Protein AF-0000000085067376 (af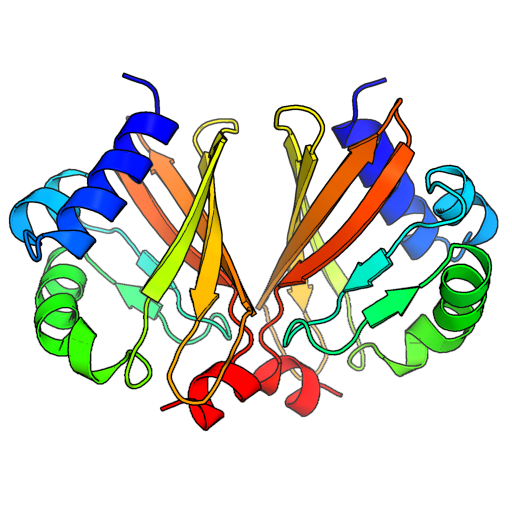db_homodimer)

Organism: Shewanella halifaxensis (strain HAW-EB4) (NCBI:txid458817)

InterPro domains:
  IPR032710 NTF2-like domain superfamily [SSF54427] (2-118)
  IPR037401 SnoaL-like domain [PF12680] (7-105)

Nearest PDB structures (foldseek):
  3lyg-assembly1_A-2  TM=9.786E-01  e=3.303E-18  Colwellia psychrerythraea 34H
  6uae-assembly4_D  TM=7.661E-01  e=3.670E-08  Comamonas testosteroni
  4j8t-assembly5_C-3  TM=7.647E-01  e=1.932E-06  Pseudomonas aeruginosa PAO1
  3sed-assembly1_A  TM=7.578E-01  e=1.017E-04  Pseudomonas putida
  3ke7-assembly1_A  TM=6.029E-01  e=1.532E-05  Parabacteroides distasonis ATCC 8503

Solvent-accessible surface area (backbone atoms only — not comparable to full-atom values): 12369 Å² total; per-residue (Å²): 131,54,72,46,54,54,53,51,51,32,54,52,21,56,76,70,66,36,56,72,68,34,54,69,49,41,38,65,78,15,36,41,30,38,52,60,60,71,45,70,46,67,24,40,68,54,50,58,58,54,57,77,50,44,74,79,73,44,35,58,66,58,40,78,77,44,77,50,71,36,51,45,90,59,30,31,35,38,46,36,30,31,31,28,76,78,38,87,54,40,66,35,36,35,42,37,32,45,55,95,86,22,32,42,35,39,37,41,26,34,29,45,53,54,51,58,70,36,86,132,54,71,47,52,53,53,51,52,32,53,52,20,57,77,70,67,37,56,72,68,33,53,68,49,42,37,66,78,15,38,40,30,37,53,60,60,70,47,69,46,68,24,40,68,56,50,57,58,53,56,77,51,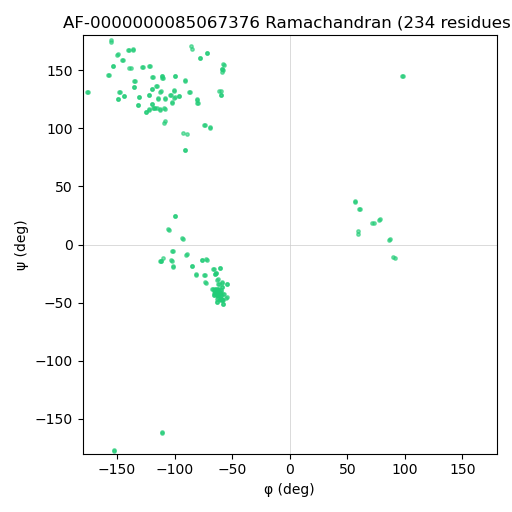43,75,81,72,45,35,54,66,58,40,76,76,44,76,50,70,36,52,46,89,57,31,32,36,38,45,37,29,30,30,29,75,77,38,87,55,39,66,36,37,35,42,37,31,46,55,96,87,20,32,42,34,39,38,42,27,33,28,45,53,53,51,60,75,36,91

Structure (mmCIF, N/CA/C/O backbone):
data_AF-0000000085067376-model_v1
#
loop_
_entity.id
_entity.type
_entity.pdbx_description
1 polymer 'SnoaL-like domain-containing protein'
#
loop_
_atom_site.group_PDB
_atom_site.id
_atom_site.type_symbol
_atom_site.label_atom_id
_atom_site.label_alt_id
_atom_site.label_comp_id
_atom_site.label_asym_id
_atom_site.label_entity_id
_atom_site.label_seq_id
_atom_site.pdbx_PDB_ins_code
_atom_site.Cartn_x
_atom_site.Cartn_y
_atom_site.Cartn_z
_atom_site.occupancy
_atom_site.B_iso_or_equiv
_atom_site.auth_seq_id
_atom_site.auth_comp_id
_atom_site.auth_asym_id
_atom_site.auth_atom_id
_atom_site.pdbx_PDB_model_num
ATOM 1 N N . MET A 1 1 ? 20.219 -8.617 -13.688 1 89.81 1 MET A N 1
ATOM 2 C CA . MET A 1 1 ? 18.781 -8.492 -13.477 1 89.81 1 MET A CA 1
ATOM 3 C C . MET A 1 1 ? 18.484 -7.738 -12.18 1 89.81 1 MET A C 1
ATOM 5 O O . MET A 1 1 ? 19.062 -8.047 -11.133 1 89.81 1 MET A O 1
ATOM 9 N N . SER A 1 2 ? 17.688 -6.73 -12.227 1 96.69 2 SER A N 1
ATOM 10 C CA . SER A 1 2 ? 17.359 -5.945 -11.039 1 96.69 2 SER A CA 1
ATOM 11 C C . SER A 1 2 ? 16.328 -6.656 -10.18 1 96.69 2 SER A C 1
ATOM 13 O O . SER A 1 2 ? 15.711 -7.641 -10.609 1 96.69 2 SER A O 1
ATOM 15 N N . LEU A 1 3 ? 16.25 -6.266 -8.953 1 98.5 3 LEU A N 1
ATOM 16 C CA . LEU A 1 3 ? 15.203 -6.824 -8.102 1 98.5 3 LEU A CA 1
ATOM 17 C C . LEU A 1 3 ? 13.82 -6.539 -8.68 1 98.5 3 LEU A C 1
ATOM 19 O O . LEU A 1 3 ? 12.914 -7.371 -8.586 1 98.5 3 LEU A O 1
ATOM 23 N N . ALA A 1 4 ? 13.633 -5.41 -9.258 1 98.44 4 ALA A N 1
ATOM 24 C CA . ALA A 1 4 ? 12.383 -5.051 -9.914 1 98.44 4 ALA A CA 1
ATOM 25 C C . ALA A 1 4 ? 12.055 -6.02 -11.047 1 98.44 4 ALA A C 1
ATOM 27 O O . ALA A 1 4 ? 10.891 -6.387 -11.242 1 98.44 4 ALA A O 1
ATOM 28 N N . ASP A 1 5 ? 13.047 -6.434 -11.805 1 98.38 5 ASP A N 1
ATOM 29 C CA . ASP A 1 5 ? 12.852 -7.422 -12.859 1 98.38 5 ASP A CA 1
ATOM 30 C C . ASP A 1 5 ? 12.344 -8.742 -12.289 1 98.38 5 ASP A C 1
ATOM 32 O O . ASP A 1 5 ? 11.492 -9.398 -12.891 1 98.38 5 ASP A O 1
ATOM 36 N N . THR A 1 6 ? 12.953 -9.109 -11.172 1 98.56 6 THR A N 1
ATOM 37 C CA . THR A 1 6 ? 12.531 -10.336 -10.5 1 98.56 6 THR A CA 1
ATOM 38 C C . THR A 1 6 ? 11.055 -10.258 -10.125 1 98.56 6 THR A C 1
ATOM 40 O O . THR A 1 6 ? 10.297 -11.188 -10.383 1 98.56 6 THR A O 1
ATOM 43 N N . VAL A 1 7 ? 10.617 -9.172 -9.531 1 98.81 7 VAL A N 1
ATOM 44 C CA . VAL A 1 7 ? 9.227 -8.984 -9.133 1 98.81 7 VAL A CA 1
ATOM 45 C C . VAL A 1 7 ? 8.328 -8.984 -10.367 1 98.81 7 VAL A C 1
ATOM 47 O O . VAL A 1 7 ? 7.266 -9.609 -10.367 1 98.81 7 VAL A O 1
ATOM 50 N N . GLN A 1 8 ? 8.758 -8.273 -11.445 1 98.56 8 GLN A N 1
ATOM 51 C CA . GLN A 1 8 ? 7.98 -8.234 -12.68 1 98.56 8 GLN A CA 1
ATOM 52 C C . GLN A 1 8 ? 7.789 -9.633 -13.258 1 98.56 8 GLN A C 1
ATOM 54 O O . GLN A 1 8 ? 6.684 -10 -13.672 1 98.56 8 GLN A O 1
ATOM 59 N N . ARG A 1 9 ? 8.812 -10.375 -13.25 1 98.19 9 ARG A N 1
ATOM 60 C CA . ARG A 1 9 ? 8.719 -11.758 -13.719 1 98.19 9 ARG A CA 1
ATOM 61 C C . ARG A 1 9 ? 7.758 -12.562 -12.859 1 98.19 9 ARG A C 1
ATOM 63 O O . ARG A 1 9 ? 7.051 -13.445 -13.359 1 98.19 9 ARG A O 1
ATOM 70 N N . GLY A 1 10 ? 7.77 -12.312 -11.578 1 98.5 10 GLY A N 1
ATOM 71 C CA . GLY A 1 10 ? 6.812 -12.961 -10.695 1 98.5 10 GLY A CA 1
ATOM 72 C C . GLY A 1 10 ? 5.371 -12.672 -11.062 1 98.5 10 GLY A C 1
ATOM 73 O O . GLY A 1 10 ? 4.543 -13.586 -11.117 1 98.5 10 GLY A O 1
ATOM 74 N N . TRP A 1 11 ? 5.113 -11.422 -11.289 1 98.31 11 TRP A N 1
ATOM 75 C CA . TRP A 1 11 ? 3.766 -11.039 -11.703 1 98.31 11 TRP A CA 1
ATOM 76 C C . TRP A 1 11 ? 3.391 -11.703 -13.023 1 98.31 11 TRP A C 1
ATOM 78 O O . TRP A 1 11 ? 2.244 -12.117 -13.211 1 98.31 11 TRP A O 1
ATOM 88 N N . GLU A 1 12 ? 4.297 -11.797 -13.961 1 97.94 12 GLU A N 1
ATOM 89 C CA . GLU A 1 12 ? 4.062 -12.477 -15.234 1 97.94 12 GLU A CA 1
ATOM 90 C C . GLU A 1 12 ? 3.781 -13.961 -15.023 1 97.94 12 GLU A C 1
ATOM 92 O O . GLU A 1 12 ? 2.936 -14.539 -15.703 1 97.94 12 GLU A O 1
ATOM 97 N N . ALA A 1 13 ? 4.516 -14.562 -14.086 1 98 13 ALA A N 1
ATOM 98 C CA . ALA A 1 13 ? 4.277 -15.961 -13.75 1 98 13 ALA A CA 1
ATOM 99 C C . ALA A 1 13 ? 2.871 -16.156 -13.195 1 98 13 ALA A C 1
ATOM 101 O O . ALA A 1 13 ? 2.197 -17.141 -13.539 1 98 13 ALA A O 1
ATOM 102 N N . VAL A 1 14 ? 2.42 -15.289 -12.328 1 97 14 VAL A N 1
ATOM 103 C CA . VAL A 1 14 ? 1.066 -15.344 -11.789 1 97 14 VAL A CA 1
ATOM 104 C C . VAL A 1 14 ? 0.049 -15.258 -12.922 1 97 14 VAL A C 1
ATOM 106 O O . VAL A 1 14 ? -0.89 -16.062 -12.977 1 97 14 VAL A O 1
ATOM 109 N N . ALA A 1 15 ? 0.221 -14.312 -13.82 1 95.06 15 ALA A N 1
ATOM 110 C CA . ALA A 1 15 ? -0.687 -14.117 -14.953 1 95.06 15 ALA A CA 1
ATOM 111 C C . ALA A 1 15 ? -0.764 -15.383 -15.812 1 95.06 15 ALA A C 1
ATOM 113 O O . ALA A 1 15 ? -1.824 -15.711 -16.344 1 95.06 15 ALA A O 1
ATOM 114 N N . ALA A 1 16 ? 0.295 -16.109 -15.906 1 96.19 16 ALA A N 1
ATOM 115 C CA . ALA A 1 16 ? 0.385 -17.297 -16.75 1 96.19 16 ALA A CA 1
ATOM 116 C C . ALA A 1 16 ? -0.038 -18.547 -15.977 1 96.19 16 ALA A C 1
ATOM 118 O O . ALA A 1 16 ? -0.125 -19.641 -16.547 1 96.19 16 ALA A O 1
ATOM 119 N N . GLY A 1 17 ? -0.237 -18.391 -14.625 1 95.06 17 GLY A N 1
ATOM 120 C CA . GLY A 1 17 ? -0.559 -19.531 -13.789 1 95.06 17 GLY A CA 1
ATOM 121 C C . GLY A 1 17 ? 0.623 -20.453 -13.562 1 95.06 17 GLY A C 1
ATOM 122 O O . GLY A 1 17 ? 0.445 -21.641 -13.281 1 95.06 17 GLY A O 1
ATOM 123 N N . ASP A 1 18 ? 1.812 -19.953 -13.805 1 97.19 18 ASP A N 1
ATOM 124 C CA . ASP A 1 18 ? 3.033 -20.719 -13.586 1 97.19 18 ASP A CA 1
ATOM 125 C C . ASP A 1 18 ? 3.576 -20.5 -12.18 1 97.19 18 ASP A C 1
ATOM 127 O O . ASP A 1 18 ? 4.578 -19.797 -11.992 1 97.19 18 ASP A O 1
ATOM 131 N N . PHE A 1 19 ? 3.039 -21.188 -11.227 1 97.88 19 PHE A N 1
ATOM 132 C CA . PHE A 1 19 ? 3.305 -20.891 -9.82 1 97.88 19 PHE A CA 1
ATOM 133 C C . PHE A 1 19 ? 4.625 -21.516 -9.375 1 97.88 19 PHE A C 1
ATOM 135 O O . PHE A 1 19 ? 5.273 -21.016 -8.453 1 97.88 19 PHE A O 1
ATOM 142 N N . ASP A 1 20 ? 5.027 -22.578 -10.047 1 97.56 20 ASP A N 1
ATOM 143 C CA . ASP A 1 20 ? 6.336 -23.141 -9.727 1 97.56 20 ASP A CA 1
ATOM 144 C C . ASP A 1 20 ? 7.453 -22.172 -10.086 1 97.56 20 ASP A C 1
ATOM 146 O O . ASP A 1 20 ? 8.438 -22.031 -9.352 1 97.56 20 ASP A O 1
ATOM 150 N N . LYS A 1 21 ? 7.234 -21.516 -11.227 1 97.56 21 LYS A N 1
ATOM 151 C CA . LYS A 1 21 ? 8.18 -20.484 -11.617 1 97.56 21 LYS A CA 1
ATOM 152 C C . LYS A 1 21 ? 8.164 -19.312 -10.633 1 97.56 21 LYS A C 1
ATOM 154 O O . LYS A 1 21 ? 9.219 -18.781 -10.281 1 97.56 21 LYS A O 1
ATOM 159 N N . LEU A 1 22 ? 7.031 -18.891 -10.164 1 98.38 22 LEU A N 1
ATOM 160 C CA . LEU A 1 22 ? 6.891 -17.797 -9.219 1 98.38 22 LEU A CA 1
ATOM 161 C C . LEU A 1 22 ? 7.676 -18.078 -7.938 1 98.38 22 LEU A C 1
ATOM 163 O O . LEU A 1 22 ? 8.508 -17.266 -7.527 1 98.38 22 LEU A O 1
ATOM 167 N N . VAL A 1 23 ? 7.457 -19.219 -7.375 1 98.44 23 VAL A N 1
ATOM 168 C CA . VAL A 1 23 ? 7.93 -19.469 -6.016 1 98.44 23 VAL A CA 1
ATOM 169 C C . VAL A 1 23 ? 9.438 -19.719 -6.031 1 98.44 23 VAL A C 1
ATOM 171 O O . VAL A 1 23 ? 10.086 -19.703 -4.98 1 98.44 23 VAL A O 1
ATOM 174 N N . ALA A 1 24 ? 10.055 -19.953 -7.18 1 97.81 24 ALA A N 1
ATOM 175 C CA . ALA A 1 24 ? 11.5 -20.125 -7.305 1 97.81 24 ALA A CA 1
ATOM 176 C C . ALA A 1 24 ? 12.258 -18.891 -6.844 1 97.81 24 ALA A C 1
ATOM 178 O O . ALA A 1 24 ? 13.445 -18.953 -6.531 1 97.81 24 ALA A O 1
ATOM 179 N N . ASP A 1 25 ? 11.602 -17.766 -6.801 1 98.44 25 ASP A N 1
ATOM 180 C CA . ASP A 1 25 ? 12.242 -16.516 -6.434 1 98.44 25 ASP A CA 1
ATOM 181 C C . ASP A 1 25 ? 12.094 -16.234 -4.938 1 98.44 25 ASP A C 1
ATOM 183 O O . ASP A 1 25 ? 12.531 -15.195 -4.445 1 98.44 25 ASP A O 1
ATOM 187 N N . TYR A 1 26 ? 11.547 -17.156 -4.164 1 98.81 26 TYR A N 1
ATOM 188 C CA . TYR A 1 26 ? 11.32 -16.969 -2.732 1 98.81 26 TYR A CA 1
ATOM 189 C C . TYR A 1 26 ? 12.242 -17.859 -1.916 1 98.81 26 TYR A C 1
ATOM 191 O O . TYR A 1 26 ? 12.586 -18.969 -2.344 1 98.81 26 TYR A O 1
ATOM 199 N N . VAL A 1 27 ? 12.672 -17.375 -0.791 1 98.81 27 VAL A N 1
ATOM 200 C CA . VAL A 1 27 ? 13.406 -18.234 0.138 1 98.81 27 VAL A CA 1
ATOM 201 C C . VAL A 1 27 ? 12.453 -19.234 0.788 1 98.81 27 VAL A C 1
ATOM 203 O O . VAL A 1 27 ? 11.234 -19.031 0.78 1 98.81 27 VAL A O 1
ATOM 206 N N . GLU A 1 28 ? 12.945 -20.266 1.402 1 98.5 28 GLU A N 1
ATOM 207 C CA . GLU A 1 28 ? 12.141 -21.328 1.997 1 98.5 28 GLU A CA 1
ATOM 208 C C . GLU A 1 28 ? 11.289 -20.797 3.148 1 98.5 28 GLU A C 1
ATOM 210 O O . GLU A 1 28 ? 10.133 -21.188 3.297 1 98.5 28 GLU A O 1
ATOM 215 N N . GLU A 1 29 ? 11.836 -19.875 3.949 1 98.38 29 GLU A N 1
ATOM 216 C CA . GLU A 1 29 ? 11.148 -19.422 5.16 1 98.38 29 GLU A CA 1
ATOM 217 C C . GLU A 1 29 ? 10.438 -18.094 4.926 1 98.38 29 GLU A C 1
ATOM 219 O O . GLU A 1 29 ? 10.227 -17.328 5.867 1 98.38 29 GLU A O 1
ATOM 224 N N . MET A 1 30 ? 10.133 -17.844 3.727 1 98.56 30 MET A N 1
ATOM 225 C CA . MET A 1 30 ? 9.461 -16.578 3.398 1 98.56 30 MET A CA 1
ATOM 226 C C . MET A 1 30 ? 8.156 -16.453 4.188 1 98.56 30 MET A C 1
ATOM 228 O O . MET A 1 30 ? 7.629 -17.438 4.691 1 98.56 30 MET A O 1
ATOM 232 N N . VAL A 1 31 ? 7.727 -15.195 4.387 1 97.69 31 VAL A N 1
ATOM 233 C CA . VAL A 1 31 ? 6.426 -14.906 4.98 1 97.69 31 VAL A CA 1
ATOM 234 C C . VAL A 1 31 ? 5.574 -14.102 4.004 1 97.69 31 VAL A C 1
ATOM 236 O O . VAL A 1 31 ? 6.09 -13.227 3.299 1 97.69 31 VAL A O 1
ATOM 239 N N . PHE A 1 32 ? 4.375 -14.508 3.879 1 97.06 32 PHE A N 1
ATOM 240 C CA . PHE A 1 32 ? 3.34 -13.828 3.115 1 97.06 32 PHE A CA 1
ATOM 241 C C . PHE A 1 32 ? 2.301 -13.203 4.043 1 97.06 32 PHE A C 1
ATOM 243 O O . PHE A 1 32 ? 1.646 -13.914 4.812 1 97.06 32 PHE A O 1
ATOM 250 N N . ILE A 1 33 ? 2.24 -11.867 3.934 1 95.25 33 ILE A N 1
ATOM 251 C CA . ILE A 1 33 ? 1.39 -11.148 4.875 1 95.25 33 ILE A CA 1
ATOM 252 C C . ILE A 1 33 ? 0.261 -10.445 4.117 1 95.25 33 ILE A C 1
ATOM 254 O O . ILE A 1 33 ? 0.511 -9.586 3.273 1 95.25 33 ILE A O 1
ATOM 258 N N . MET A 1 34 ? -0.995 -10.844 4.41 1 86.56 34 MET A N 1
ATOM 259 C CA . MET A 1 34 ? -2.178 -10.203 3.846 1 86.56 34 MET A CA 1
ATOM 260 C C . MET A 1 34 ? -2.574 -8.977 4.668 1 86.56 34 MET A C 1
ATOM 262 O O . MET A 1 34 ? -2.098 -8.797 5.789 1 86.56 34 MET A O 1
ATOM 266 N N . PRO A 1 35 ? -3.432 -8.266 4.09 1 72.81 35 PRO A N 1
ATOM 267 C CA . PRO A 1 35 ? -3.809 -7.031 4.785 1 72.81 35 PRO A CA 1
ATOM 268 C C . PRO A 1 35 ? -4.352 -7.289 6.188 1 72.81 35 PRO A C 1
ATOM 270 O O . PRO A 1 35 ? -4.797 -8.398 6.488 1 72.81 35 PRO A O 1
ATOM 273 N N . GLY A 1 36 ? -4.184 -6.398 7.066 1 69.5 36 GLY A N 1
ATOM 274 C CA . GLY A 1 36 ? -4.445 -6.496 8.492 1 69.5 36 GLY A CA 1
ATOM 275 C C . GLY A 1 36 ? -3.254 -6.992 9.289 1 69.5 36 GLY A C 1
ATOM 276 O O . GLY A 1 36 ? -3.227 -6.875 10.516 1 69.5 36 GLY A O 1
ATOM 277 N N . GLN A 1 37 ? -2.316 -7.43 8.531 1 68.56 37 GLN A N 1
ATOM 278 C CA . GLN A 1 37 ? -1.01 -7.848 9.031 1 68.56 37 GLN A CA 1
ATOM 279 C C . GLN A 1 37 ? -1.143 -8.992 10.031 1 68.56 37 GLN A C 1
ATOM 281 O O . GLN A 1 37 ? -0.224 -9.25 10.812 1 68.56 37 GLN A O 1
ATOM 286 N N . THR A 1 38 ? -2.275 -9.484 10.125 1 75.62 38 THR A N 1
ATOM 287 C CA . THR A 1 38 ? -2.463 -10.594 11.062 1 75.62 38 THR A CA 1
ATOM 288 C C . THR A 1 38 ? -2.709 -11.898 10.312 1 75.62 38 THR A C 1
ATOM 290 O O . THR A 1 38 ? -2.691 -12.977 10.906 1 75.62 38 THR A O 1
ATOM 293 N N . ASP A 1 39 ? -2.93 -11.758 9.102 1 83.31 39 ASP A N 1
ATOM 294 C CA . ASP A 1 39 ? -3.033 -12.938 8.25 1 83.31 39 ASP A CA 1
ATOM 295 C C . ASP A 1 39 ? -1.681 -13.281 7.625 1 83.31 39 ASP A C 1
ATOM 297 O O . ASP A 1 39 ? -1.307 -12.727 6.59 1 83.31 39 ASP A O 1
ATOM 301 N N . ILE A 1 40 ? -0.973 -14.211 8.281 1 94.12 40 ILE A N 1
ATOM 302 C CA . ILE A 1 40 ? 0.417 -14.5 7.945 1 94.12 40 ILE A CA 1
ATOM 303 C C . ILE A 1 40 ? 0.55 -15.961 7.523 1 94.12 40 ILE A C 1
ATOM 305 O O . ILE A 1 40 ? 0.106 -16.875 8.234 1 94.12 40 ILE A O 1
ATOM 309 N N . LEU A 1 41 ? 0.99 -16.172 6.359 1 96.19 41 LEU A N 1
ATOM 310 C CA . LEU A 1 41 ? 1.36 -17.484 5.848 1 96.19 41 LEU A CA 1
ATOM 311 C C . LEU A 1 41 ? 2.875 -17.656 5.836 1 96.19 41 LEU A C 1
ATOM 313 O O . LEU A 1 41 ? 3.594 -16.828 5.27 1 96.19 41 LEU A O 1
ATOM 317 N N . GLU A 1 42 ? 3.322 -18.766 6.422 1 97.5 42 GLU A N 1
ATOM 318 C CA . GLU A 1 42 ? 4.762 -18.969 6.57 1 97.5 42 GLU A CA 1
ATOM 319 C C . GLU A 1 42 ? 5.246 -20.125 5.703 1 97.5 42 GLU A C 1
ATOM 321 O O . GLU A 1 42 ? 4.664 -21.203 5.723 1 97.5 42 GLU A O 1
ATOM 326 N N . GLY A 1 43 ? 6.32 -19.766 5.008 1 98.56 43 GLY A N 1
ATOM 327 C CA . GLY A 1 43 ? 7 -20.828 4.281 1 98.56 43 GLY A CA 1
ATOM 328 C C . GLY A 1 43 ? 6.617 -20.891 2.814 1 98.56 43 GLY A C 1
ATOM 329 O O . GLY A 1 43 ? 5.445 -20.719 2.467 1 98.56 43 GLY A O 1
ATOM 330 N N . ARG A 1 44 ? 7.625 -21.25 2.025 1 98.44 44 ARG A N 1
ATOM 331 C CA . ARG A 1 44 ? 7.449 -21.297 0.577 1 98.44 44 ARG A CA 1
ATOM 332 C C . ARG A 1 44 ? 6.488 -22.422 0.183 1 98.44 44 ARG A C 1
ATOM 334 O O . ARG A 1 44 ? 5.684 -22.266 -0.737 1 98.44 44 ARG A O 1
ATOM 341 N N . THR A 1 45 ? 6.539 -23.562 0.839 1 98.12 45 THR A N 1
ATOM 342 C CA . THR A 1 45 ? 5.672 -24.703 0.531 1 98.12 45 THR A CA 1
ATOM 343 C C . THR A 1 45 ? 4.207 -24.344 0.771 1 98.12 45 THR A C 1
ATOM 345 O O . THR A 1 45 ? 3.355 -24.578 -0.089 1 98.12 45 THR A O 1
ATOM 348 N N . ALA A 1 46 ? 3.934 -23.781 1.922 1 97.69 46 ALA A N 1
ATOM 349 C CA . ALA A 1 46 ? 2.572 -23.344 2.227 1 97.69 46 ALA A CA 1
ATOM 350 C C . ALA A 1 46 ? 2.098 -22.297 1.228 1 97.69 46 ALA A C 1
ATOM 352 O O . ALA A 1 46 ? 0.944 -22.312 0.793 1 97.69 46 ALA A O 1
ATOM 353 N N . PHE A 1 47 ? 2.986 -21.391 0.901 1 97.94 47 PHE A N 1
ATOM 354 C CA . PHE A 1 47 ? 2.676 -20.344 -0.077 1 97.94 47 PHE A CA 1
ATOM 355 C C . PHE A 1 47 ? 2.334 -20.969 -1.429 1 97.94 47 PHE A C 1
ATOM 357 O O . PHE A 1 47 ? 1.307 -20.641 -2.025 1 97.94 47 PHE A O 1
ATOM 364 N N . ARG A 1 48 ? 3.135 -21.891 -1.879 1 98.12 48 ARG A N 1
ATOM 365 C CA . ARG A 1 48 ? 2.881 -22.578 -3.145 1 98.12 48 ARG A CA 1
ATOM 366 C C . ARG A 1 48 ? 1.517 -23.25 -3.137 1 98.12 48 ARG A C 1
ATOM 368 O O . ARG A 1 48 ? 0.78 -23.188 -4.125 1 98.12 48 ARG A O 1
ATOM 375 N N . SER A 1 49 ? 1.192 -23.859 -2.082 1 97.38 49 SER A N 1
ATOM 376 C CA . SER A 1 49 ? -0.087 -24.547 -1.962 1 97.38 49 SER A CA 1
ATOM 377 C C . SER A 1 49 ? -1.253 -23.562 -2.008 1 97.38 49 SER A C 1
ATOM 379 O O . SER A 1 49 ? -2.271 -23.844 -2.646 1 97.38 49 SER A O 1
ATOM 381 N N . ALA A 1 50 ? -1.109 -22.469 -1.345 1 95.06 50 ALA A N 1
ATOM 382 C CA . ALA A 1 50 ? -2.166 -21.469 -1.289 1 95.06 50 ALA A CA 1
ATOM 383 C C . ALA A 1 50 ? -2.459 -20.906 -2.676 1 95.06 50 ALA A C 1
ATOM 385 O O . ALA A 1 50 ? -3.592 -20.516 -2.969 1 95.06 50 ALA A O 1
ATOM 386 N N . LEU A 1 51 ? -1.469 -20.844 -3.568 1 96.38 51 LEU A N 1
ATOM 387 C CA . LEU A 1 51 ? -1.606 -20.266 -4.898 1 96.38 51 LEU A CA 1
ATOM 388 C C . LEU A 1 51 ? -2.572 -21.078 -5.75 1 96.38 51 LEU A C 1
ATOM 390 O O . LEU A 1 51 ? -3.143 -20.562 -6.715 1 96.38 51 LEU A O 1
ATOM 394 N N . ASP A 1 52 ? -2.801 -22.328 -5.398 1 94.62 52 ASP A N 1
ATOM 395 C CA . ASP A 1 52 ? -3.738 -23.172 -6.133 1 94.62 52 ASP A CA 1
ATOM 396 C C . ASP A 1 52 ? -5.164 -22.641 -6.016 1 94.62 52 ASP A C 1
ATOM 398 O O . ASP A 1 52 ? -6.004 -22.906 -6.879 1 94.62 52 ASP A O 1
ATOM 402 N N . SER A 1 53 ? -5.438 -21.922 -4.973 1 92.88 53 SER A N 1
ATOM 403 C CA . SER A 1 53 ? -6.77 -21.375 -4.746 1 92.88 53 SER A CA 1
ATOM 404 C C . SER A 1 53 ? -6.805 -19.875 -5.031 1 92.88 53 SER A C 1
ATOM 406 O O . SER A 1 53 ? -7.727 -19.172 -4.602 1 92.88 53 SER A O 1
ATOM 408 N N . LEU A 1 54 ? -5.812 -19.328 -5.66 1 89.44 54 LEU A N 1
ATOM 409 C CA . LEU A 1 54 ? -5.688 -17.906 -5.91 1 89.44 54 LEU A CA 1
ATOM 410 C C . LEU A 1 54 ? -6.922 -17.375 -6.633 1 89.44 54 LEU A C 1
ATOM 412 O O . LEU A 1 54 ? -7.434 -16.297 -6.289 1 89.44 54 LEU A O 1
ATOM 416 N N . GLY A 1 55 ? -7.375 -18.031 -7.617 1 87.56 55 GLY A N 1
ATOM 417 C CA . GLY A 1 55 ? -8.547 -17.609 -8.367 1 87.56 55 GLY A CA 1
ATOM 418 C C . GLY A 1 55 ? -9.766 -17.375 -7.496 1 87.56 55 GLY A C 1
ATOM 419 O O . GLY A 1 55 ? -10.562 -16.469 -7.754 1 87.56 55 GLY A O 1
ATOM 420 N N . ASP A 1 56 ? -9.922 -18.172 -6.406 1 89.62 56 ASP A N 1
ATOM 421 C CA . ASP A 1 56 ? -11.062 -18.078 -5.5 1 89.62 56 ASP A CA 1
ATOM 422 C C . ASP A 1 56 ? -10.984 -16.828 -4.641 1 89.62 56 ASP A C 1
ATOM 424 O O . ASP A 1 56 ? -11.977 -16.406 -4.043 1 89.62 56 ASP A O 1
ATOM 428 N N . LEU A 1 57 ? -9.867 -16.203 -4.637 1 87.44 57 LEU A N 1
ATOM 429 C CA . LEU A 1 57 ? -9.625 -15.07 -3.758 1 87.44 57 LEU A CA 1
ATOM 430 C C . LEU A 1 57 ? -9.742 -13.758 -4.523 1 87.44 57 LEU A C 1
ATOM 432 O O . LEU A 1 57 ? -9.672 -12.68 -3.93 1 87.44 57 LEU A O 1
ATOM 436 N N . LEU A 1 58 ? -9.906 -13.859 -5.789 1 92.69 58 LEU A N 1
ATOM 437 C CA . LEU A 1 58 ? -9.961 -12.664 -6.621 1 92.69 58 LEU A CA 1
ATOM 438 C C . LEU A 1 58 ? -11.406 -12.289 -6.945 1 92.69 58 LEU A C 1
ATOM 440 O O . LEU A 1 58 ? -12.25 -13.172 -7.141 1 92.69 58 LEU A O 1
ATOM 444 N N . PRO A 1 59 ? -11.641 -11.016 -7.02 1 93.75 59 PRO A N 1
ATOM 445 C CA . PRO A 1 59 ? -12.969 -10.586 -7.477 1 93.75 59 PRO A CA 1
ATOM 446 C C . PRO A 1 59 ? -13.305 -11.102 -8.875 1 93.75 59 PRO A C 1
ATOM 448 O O . PRO A 1 59 ? -12.406 -11.32 -9.688 1 93.75 59 PRO A O 1
ATOM 451 N N . LEU A 1 60 ? -14.648 -11.289 -9.102 1 94.69 60 LEU A N 1
ATOM 452 C CA . LEU A 1 60 ? -15.078 -11.703 -10.43 1 94.69 60 LEU A CA 1
ATOM 453 C C . LEU A 1 60 ? -14.656 -10.672 -11.477 1 94.69 60 LEU A C 1
ATOM 455 O O . LEU A 1 60 ? -14.898 -9.469 -11.297 1 94.69 60 LEU A O 1
ATOM 459 N N . GLY A 1 61 ? -14.023 -11.078 -12.516 1 96.69 61 GLY A N 1
ATOM 460 C CA . GLY A 1 61 ? -13.586 -10.172 -13.57 1 96.69 61 GLY A CA 1
ATOM 461 C C . GLY A 1 61 ? -12.344 -9.383 -13.211 1 96.69 61 GLY A C 1
ATOM 462 O O . GLY A 1 61 ? -12.094 -8.32 -13.781 1 96.69 61 GLY A O 1
ATOM 463 N N . PHE A 1 62 ? -11.633 -9.852 -12.305 1 96.81 62 PHE A N 1
ATOM 464 C CA . PHE A 1 62 ? -10.414 -9.188 -11.867 1 96.81 62 PHE A CA 1
ATOM 465 C C . PHE A 1 62 ? -9.422 -9.055 -13.023 1 96.81 62 PHE A C 1
ATOM 467 O O . PHE A 1 62 ? -9.164 -10.031 -13.734 1 96.81 62 PHE A O 1
ATOM 474 N N . GLU A 1 63 ? -8.906 -7.852 -13.148 1 97.5 63 GLU A N 1
ATOM 475 C CA . GLU A 1 63 ? -7.91 -7.555 -14.172 1 97.5 63 GLU A CA 1
ATOM 476 C C . GLU A 1 63 ? -6.934 -6.48 -13.695 1 97.5 63 GLU A C 1
ATOM 478 O O . GLU A 1 63 ? -7.352 -5.434 -13.195 1 97.5 63 GLU A O 1
ATOM 483 N N . ILE A 1 64 ? -5.688 -6.789 -13.875 1 97.75 64 ILE A N 1
ATOM 484 C CA . ILE A 1 64 ? -4.684 -5.754 -13.641 1 97.75 64 ILE A CA 1
ATOM 485 C C . ILE A 1 64 ? -4.602 -4.836 -14.859 1 97.75 64 ILE A C 1
ATOM 487 O O . ILE A 1 64 ? -4.32 -5.289 -15.969 1 97.75 64 ILE A O 1
ATOM 491 N N . THR A 1 65 ? -4.828 -3.562 -14.625 1 98.06 65 THR A N 1
ATOM 492 C CA . THR A 1 65 ? -4.891 -2.611 -15.734 1 98.06 65 THR A CA 1
ATOM 493 C C . THR A 1 65 ? -3.588 -1.828 -15.852 1 98.06 65 THR A C 1
ATOM 495 O O . THR A 1 65 ? -3.32 -1.209 -16.891 1 98.06 65 THR A O 1
ATOM 498 N N . ASP A 1 66 ? -2.791 -1.781 -14.867 1 98.06 66 ASP A N 1
ATOM 499 C CA . ASP A 1 66 ? -1.463 -1.176 -14.852 1 98.06 66 ASP A CA 1
ATOM 500 C C . ASP A 1 66 ? -0.603 -1.772 -13.734 1 98.06 66 ASP A C 1
ATOM 502 O O . ASP A 1 66 ? -1.123 -2.193 -12.703 1 98.06 66 ASP A O 1
ATOM 506 N N . LEU A 1 67 ? 0.671 -1.89 -13.984 1 98.69 67 LEU A N 1
ATOM 507 C CA . LEU A 1 67 ? 1.622 -2.48 -13.047 1 98.69 67 LEU A CA 1
ATOM 508 C C . LEU A 1 67 ? 2.998 -1.843 -13.195 1 98.69 67 LEU A C 1
ATOM 510 O O . LEU A 1 67 ? 3.537 -1.771 -14.305 1 98.69 67 LEU A O 1
ATOM 514 N N . ARG A 1 68 ? 3.531 -1.337 -12.102 1 98.38 68 ARG A N 1
ATOM 515 C CA . ARG A 1 68 ? 4.895 -0.821 -12.125 1 98.38 68 ARG A CA 1
ATOM 516 C C . ARG A 1 68 ? 5.605 -1.082 -10.805 1 98.38 68 ARG A C 1
ATOM 518 O O . ARG A 1 68 ? 4.961 -1.353 -9.789 1 98.38 68 ARG A O 1
ATOM 525 N N . GLN A 1 69 ? 6.949 -1.063 -10.875 1 98.75 69 GLN A N 1
ATOM 526 C CA . GLN A 1 69 ? 7.793 -1.39 -9.734 1 98.75 69 GLN A CA 1
ATOM 527 C C . GLN A 1 69 ? 8.617 -0.18 -9.289 1 98.75 69 GLN A C 1
ATOM 529 O O . GLN A 1 69 ? 9.086 0.592 -10.125 1 98.75 69 GLN A O 1
ATOM 534 N N . ILE A 1 70 ? 8.68 0.012 -8.047 1 98.75 70 ILE A N 1
ATOM 535 C CA . ILE A 1 70 ? 9.586 0.969 -7.418 1 98.75 70 ILE A CA 1
ATOM 536 C C . ILE A 1 70 ? 10.633 0.224 -6.59 1 98.75 70 ILE A C 1
ATOM 538 O O . ILE A 1 70 ? 10.297 -0.441 -5.605 1 98.75 70 ILE A O 1
ATOM 542 N N . GLU A 1 71 ? 11.883 0.351 -6.996 1 98.62 71 GLU A N 1
ATOM 543 C CA . GLU A 1 71 ? 12.945 -0.428 -6.363 1 98.62 71 GLU A CA 1
ATOM 544 C C . GLU A 1 71 ? 13.711 0.41 -5.344 1 98.62 71 GLU A C 1
ATOM 546 O O . GLU A 1 71 ? 14.086 1.549 -5.629 1 98.62 71 GLU A O 1
ATOM 551 N N . GLY A 1 72 ? 13.797 -0.134 -4.105 1 97.69 72 GLY A N 1
ATOM 552 C CA . GLY A 1 72 ? 14.648 0.415 -3.068 1 97.69 72 GLY A CA 1
ATOM 553 C C . GLY A 1 72 ? 15.828 -0.478 -2.734 1 97.69 72 GLY A C 1
ATOM 554 O O . GLY A 1 72 ? 16.328 -1.206 -3.596 1 97.69 72 GLY A O 1
ATOM 555 N N . ASP A 1 73 ? 16.391 -0.205 -1.56 1 97.25 73 ASP A N 1
ATOM 556 C CA . ASP A 1 73 ? 17.5 -1.031 -1.09 1 97.25 73 ASP A CA 1
ATOM 557 C C . ASP A 1 73 ? 17 -2.395 -0.614 1 97.25 73 ASP A C 1
ATOM 559 O O . ASP A 1 73 ? 16.438 -2.51 0.472 1 97.25 73 ASP A O 1
ATOM 563 N N . ASN A 1 74 ? 17.203 -3.4 -1.449 1 98.44 74 ASN A N 1
ATOM 564 C CA . ASN A 1 74 ? 16.812 -4.777 -1.168 1 98.44 74 ASN A CA 1
ATOM 565 C C . ASN A 1 74 ? 15.305 -4.895 -0.958 1 98.44 74 ASN A C 1
ATOM 567 O O . ASN A 1 74 ? 14.852 -5.664 -0.112 1 98.44 74 ASN A O 1
ATOM 571 N N . GLU A 1 75 ? 14.578 -4.109 -1.562 1 98.81 75 GLU A N 1
ATOM 572 C CA . GLU A 1 75 ? 13.117 -4.176 -1.526 1 98.81 75 GLU A CA 1
ATOM 573 C C . GLU A 1 75 ? 12.508 -3.574 -2.789 1 98.81 75 GLU A C 1
ATOM 575 O O . GLU A 1 75 ? 13.164 -2.811 -3.502 1 98.81 75 GLU A O 1
ATOM 580 N N . VAL A 1 76 ? 11.328 -4.008 -3.16 1 98.88 76 VAL A N 1
ATOM 581 C CA . VAL A 1 76 ? 10.555 -3.512 -4.297 1 98.88 76 VAL A CA 1
ATOM 582 C C . VAL A 1 76 ? 9.102 -3.326 -3.887 1 98.88 76 VAL A C 1
ATOM 584 O O . VAL A 1 76 ? 8.531 -4.164 -3.176 1 98.88 76 VAL A O 1
ATOM 587 N N . VAL A 1 77 ? 8.555 -2.23 -4.277 1 98.94 77 VAL A N 1
ATOM 588 C CA . VAL A 1 77 ? 7.113 -2.035 -4.145 1 98.94 77 VAL A CA 1
ATOM 589 C C . VAL A 1 77 ? 6.457 -2.088 -5.523 1 98.94 77 VAL A C 1
ATOM 591 O O . VAL A 1 77 ? 6.863 -1.372 -6.441 1 98.94 77 VAL A O 1
ATOM 594 N N . SER A 1 78 ? 5.465 -2.947 -5.676 1 98.88 78 SER A N 1
ATOM 595 C CA . SER A 1 78 ? 4.578 -2.908 -6.832 1 98.88 78 SER A CA 1
ATOM 596 C C . SER A 1 78 ? 3.406 -1.962 -6.598 1 98.88 78 SER A C 1
ATOM 598 O O . SER A 1 78 ? 2.779 -1.992 -5.535 1 98.88 78 SER A O 1
ATOM 600 N N . ILE A 1 79 ? 3.164 -1.142 -7.512 1 98.44 79 ILE A N 1
ATOM 601 C CA . ILE A 1 79 ? 1.888 -0.441 -7.598 1 98.44 79 ILE A CA 1
ATOM 602 C C . ILE A 1 79 ? 1.019 -1.087 -8.68 1 98.44 79 ILE A C 1
ATOM 604 O O . ILE A 1 79 ? 1.421 -1.171 -9.836 1 98.44 79 ILE A O 1
ATOM 608 N N . VAL A 1 80 ? -0.179 -1.534 -8.227 1 97.81 80 VAL A N 1
ATOM 609 C CA . VAL A 1 80 ? -1.025 -2.348 -9.094 1 97.81 80 VAL A CA 1
ATOM 610 C C . VAL A 1 80 ? -2.385 -1.673 -9.266 1 97.81 80 VAL A C 1
ATOM 612 O O . VAL A 1 80 ? -3.129 -1.5 -8.297 1 97.81 80 VAL A O 1
ATOM 615 N N . ALA A 1 81 ? -2.709 -1.288 -10.445 1 97.19 81 ALA A N 1
ATOM 616 C CA . ALA A 1 81 ? -4.062 -0.861 -10.789 1 97.19 81 ALA A CA 1
ATOM 617 C C . ALA A 1 81 ? -4.898 -2.037 -11.289 1 97.19 81 ALA A C 1
ATOM 619 O O . ALA A 1 81 ? -4.402 -2.893 -12.016 1 97.19 81 ALA A O 1
ATOM 620 N N . TRP A 1 82 ? -6.145 -2.033 -10.867 1 96.44 82 TRP A N 1
ATOM 621 C CA . TRP A 1 82 ? -6.988 -3.176 -11.203 1 96.44 82 TRP A CA 1
ATOM 622 C C . TRP A 1 82 ? -8.445 -2.754 -11.344 1 96.44 82 TRP A C 1
ATOM 624 O O . TRP A 1 82 ? -8.82 -1.647 -10.953 1 96.44 82 TRP A O 1
ATOM 634 N N . LYS A 1 83 ? -9.203 -3.629 -11.961 1 96.62 83 LYS A N 1
ATOM 635 C CA . LYS A 1 83 ? -10.656 -3.523 -12.07 1 96.62 83 LYS A CA 1
ATOM 636 C C . LYS A 1 83 ? -11.32 -4.887 -11.906 1 96.62 83 LYS A C 1
ATOM 638 O O . LYS A 1 83 ? -10.641 -5.91 -11.836 1 96.62 83 LYS A O 1
ATOM 643 N N . SER A 1 84 ? -12.578 -4.859 -11.742 1 97 84 SER A N 1
ATOM 644 C CA . SER A 1 84 ? -13.422 -6.047 -11.695 1 97 84 SER A CA 1
ATOM 645 C C . SER A 1 84 ? -14.844 -5.734 -12.156 1 97 84 SER A C 1
ATOM 647 O O . SER A 1 84 ? -15.109 -4.637 -12.648 1 97 84 SER A O 1
ATOM 649 N N . GLU A 1 85 ? -15.703 -6.762 -12.086 1 98 85 GLU A N 1
ATOM 650 C CA . GLU A 1 85 ? -17.094 -6.543 -12.461 1 98 85 GLU A CA 1
ATOM 651 C C . GLU A 1 85 ? -17.75 -5.512 -11.547 1 98 85 GLU A C 1
ATOM 653 O O . GLU A 1 85 ? -18.547 -4.684 -12.008 1 98 85 GLU A O 1
ATOM 658 N N . LYS A 1 86 ? -17.328 -5.508 -10.281 1 96.62 86 LYS A N 1
ATOM 659 C CA . LYS A 1 86 ? -18 -4.66 -9.305 1 96.62 86 LYS A CA 1
ATOM 660 C C . LYS A 1 86 ? -17.172 -3.404 -9.008 1 96.62 86 LYS A C 1
ATOM 662 O O . LYS A 1 86 ? -17.672 -2.463 -8.391 1 96.62 86 LYS A O 1
ATOM 667 N N . VAL A 1 87 ? -15.875 -3.371 -9.422 1 95.12 87 VAL A N 1
ATOM 668 C CA . VAL A 1 87 ? -14.969 -2.258 -9.164 1 95.12 87 VAL A CA 1
ATOM 669 C C . VAL A 1 87 ? -14.375 -1.758 -10.484 1 95.12 87 VAL A C 1
ATOM 671 O O . VAL A 1 87 ? -13.57 -2.451 -11.109 1 95.12 87 VAL A O 1
ATOM 674 N N . SER A 1 88 ? -14.695 -0.586 -10.867 1 94.81 88 SER A N 1
ATOM 675 C CA . SER A 1 88 ? -14.32 -0.062 -12.18 1 94.81 88 SER A CA 1
ATOM 676 C C . SER A 1 88 ? -12.844 0.299 -12.227 1 94.81 88 SER A C 1
ATOM 678 O O . SER A 1 88 ? -12.242 0.323 -13.297 1 94.81 88 SER A O 1
ATOM 680 N N . GLY A 1 89 ? -12.297 0.599 -11.078 1 94.69 89 GLY A N 1
ATOM 681 C CA . GLY A 1 89 ? -10.891 0.953 -10.977 1 94.69 89 GLY A CA 1
ATOM 682 C C . GLY A 1 89 ? -10.43 1.165 -9.547 1 94.69 89 GLY A C 1
ATOM 683 O O . GLY A 1 89 ? -11.102 1.838 -8.766 1 94.69 89 GLY A O 1
ATOM 684 N N . SER A 1 90 ? -9.367 0.571 -9.211 1 95.38 90 SER A N 1
ATOM 685 C CA . SER A 1 90 ? -8.734 0.716 -7.898 1 95.38 90 SER A CA 1
ATOM 686 C C . SER A 1 90 ? -7.246 0.403 -7.965 1 95.38 90 SER A C 1
ATOM 688 O O . SER A 1 90 ? -6.707 0.146 -9.047 1 95.38 90 SER A O 1
ATOM 690 N N . GLN A 1 91 ? -6.566 0.612 -6.855 1 96.25 91 GLN A N 1
ATOM 691 C CA . GLN A 1 91 ? -5.16 0.231 -6.781 1 96.25 91 GLN A CA 1
ATOM 692 C C . GLN A 1 91 ? -4.84 -0.417 -5.434 1 96.25 91 GLN A C 1
ATOM 694 O O . GLN A 1 91 ? -5.547 -0.195 -4.449 1 96.25 91 GLN A O 1
ATOM 699 N N . PHE A 1 92 ? -3.883 -1.26 -5.438 1 95.81 92 PHE A N 1
ATOM 700 C CA . PHE A 1 92 ? -3.221 -1.735 -4.227 1 95.81 92 PH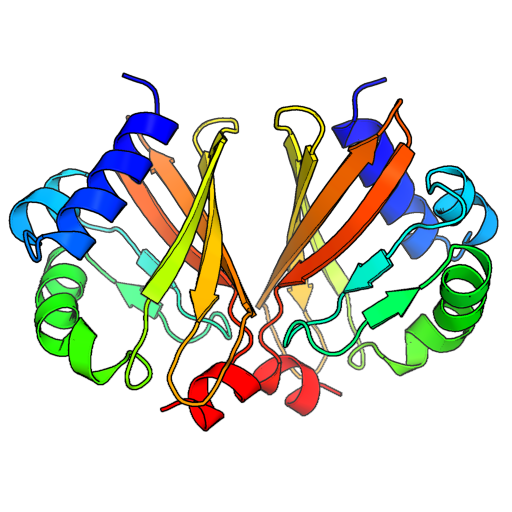E A CA 1
ATOM 701 C C . PHE A 1 92 ? -1.708 -1.758 -4.41 1 95.81 92 PHE A C 1
ATOM 703 O O . PHE A 1 92 ? -1.206 -1.496 -5.504 1 95.81 92 PHE A O 1
ATOM 710 N N . SER A 1 93 ? -1 -1.918 -3.361 1 97.31 93 SER A N 1
ATOM 711 C CA . SER A 1 93 ? 0.454 -2.027 -3.441 1 97.31 93 SER A CA 1
ATOM 712 C C . SER A 1 93 ? 0.956 -3.273 -2.725 1 97.31 93 SER A C 1
ATOM 714 O O . SER A 1 93 ? 0.279 -3.803 -1.84 1 97.31 93 SER A O 1
ATOM 716 N N . VAL A 1 94 ? 2.082 -3.797 -3.139 1 98.38 94 VAL A N 1
ATOM 717 C CA . VAL A 1 94 ? 2.711 -4.98 -2.557 1 98.38 94 VAL A CA 1
ATOM 718 C C . VAL A 1 94 ? 4.188 -4.699 -2.287 1 98.38 94 VAL A C 1
ATOM 720 O O . VAL A 1 94 ? 4.91 -4.234 -3.172 1 98.38 94 VAL A O 1
ATOM 723 N N . LEU A 1 95 ? 4.609 -4.934 -1.085 1 98.56 95 LEU A N 1
ATOM 724 C CA . LEU A 1 95 ? 6.004 -4.809 -0.686 1 98.56 95 LEU A CA 1
ATOM 725 C C . LEU A 1 95 ? 6.707 -6.16 -0.736 1 98.56 95 LEU A C 1
ATOM 727 O O . LEU A 1 95 ? 6.223 -7.141 -0.164 1 98.56 95 LEU A O 1
ATOM 731 N N . PHE A 1 96 ? 7.836 -6.215 -1.425 1 98.88 96 PHE A N 1
ATOM 732 C CA . PHE A 1 96 ? 8.727 -7.367 -1.465 1 98.88 96 PHE A CA 1
ATOM 733 C C . PHE A 1 96 ? 10.062 -7.039 -0.814 1 98.88 96 PHE A C 1
ATOM 735 O O . PHE A 1 96 ? 10.719 -6.066 -1.189 1 98.88 96 PHE A O 1
ATOM 742 N N . LYS A 1 97 ? 10.445 -7.832 0.133 1 98.81 97 LYS A N 1
ATOM 743 C CA . LYS A 1 97 ? 11.766 -7.684 0.734 1 98.81 97 LYS A CA 1
ATOM 744 C C . LYS A 1 97 ? 12.672 -8.852 0.357 1 98.81 97 LYS A C 1
ATOM 746 O O . LYS A 1 97 ? 12.219 -10 0.276 1 98.81 97 LYS A O 1
ATOM 751 N N . PHE A 1 98 ? 13.938 -8.523 0.161 1 98.88 98 PHE A N 1
ATOM 752 C CA . PHE A 1 98 ? 14.875 -9.492 -0.398 1 98.88 98 PHE A CA 1
ATOM 753 C C . PHE A 1 98 ? 16.016 -9.758 0.572 1 98.88 98 PHE A C 1
ATOM 755 O O . PHE A 1 98 ? 16.469 -8.852 1.281 1 98.88 98 PHE A O 1
ATOM 762 N N . VAL A 1 99 ? 16.422 -10.922 0.575 1 98.62 99 VAL A N 1
ATOM 763 C CA . VAL A 1 99 ? 17.688 -11.352 1.162 1 98.62 99 VAL A CA 1
ATOM 764 C C . VAL A 1 99 ? 18.438 -12.242 0.176 1 98.62 99 VAL A C 1
ATOM 766 O O . VAL A 1 99 ? 17.875 -13.195 -0.365 1 98.62 99 VAL A O 1
ATOM 769 N N . ASP A 1 100 ? 19.672 -11.781 -0.199 1 97.06 100 ASP A N 1
ATOM 770 C CA . ASP A 1 100 ? 20.516 -12.508 -1.141 1 97.06 100 ASP A CA 1
ATOM 771 C C . ASP A 1 100 ? 19.781 -12.75 -2.459 1 97.06 100 ASP A C 1
ATOM 773 O O . ASP A 1 100 ? 19.797 -13.859 -2.996 1 97.06 100 ASP A O 1
ATOM 777 N N . GLY A 1 101 ? 19.031 -11.836 -2.836 1 97.62 101 GLY A N 1
ATOM 778 C CA . GLY A 1 101 ? 18.438 -11.852 -4.16 1 97.62 101 GLY A CA 1
ATOM 779 C C . GLY A 1 101 ? 17.141 -12.617 -4.223 1 97.62 101 GLY A C 1
ATOM 780 O O . GLY A 1 101 ? 16.516 -12.711 -5.281 1 97.62 101 GLY A O 1
ATOM 781 N N . LYS A 1 102 ? 16.656 -13.086 -3.098 1 98.69 102 LYS A N 1
ATOM 782 C CA . LYS A 1 102 ? 15.398 -13.82 -3.037 1 98.69 102 LYS A CA 1
ATOM 783 C C . LYS A 1 102 ? 14.414 -13.133 -2.094 1 98.69 102 LYS A C 1
ATOM 785 O O . LYS A 1 102 ? 14.82 -12.445 -1.155 1 98.69 102 LYS A O 1
ATOM 790 N N . ILE A 1 103 ? 13.188 -13.312 -2.316 1 98.88 103 ILE A N 1
ATOM 791 C CA . ILE A 1 103 ? 12.141 -12.656 -1.543 1 98.88 103 ILE A CA 1
ATOM 792 C C . ILE A 1 103 ? 11.93 -13.391 -0.224 1 98.88 103 ILE A C 1
ATOM 794 O O . ILE A 1 103 ? 11.656 -14.594 -0.217 1 98.88 103 ILE A O 1
ATOM 798 N N . TYR A 1 104 ? 12.023 -12.648 0.902 1 98.81 104 TYR A N 1
ATOM 799 C CA . TYR A 1 104 ? 11.797 -13.297 2.186 1 98.81 104 TYR A CA 1
ATOM 800 C C . TYR A 1 104 ? 10.523 -12.781 2.84 1 98.81 104 TYR A C 1
ATOM 802 O O . TYR A 1 104 ? 10.016 -13.375 3.797 1 98.81 104 TYR A O 1
ATOM 810 N N . GLU A 1 105 ? 9.992 -11.711 2.367 1 98.44 105 GLU A N 1
ATOM 811 C CA . GLU A 1 105 ? 8.727 -11.148 2.834 1 98.44 105 GLU A CA 1
ATOM 812 C C . GLU A 1 105 ? 7.938 -10.539 1.682 1 98.44 105 GLU A C 1
ATOM 814 O O . GLU A 1 105 ? 8.5 -9.82 0.851 1 98.44 105 GLU A O 1
ATOM 819 N N . GLU A 1 106 ? 6.707 -10.891 1.499 1 98.5 106 GLU A N 1
ATOM 820 C CA . GLU A 1 106 ? 5.711 -10.258 0.636 1 98.5 106 GLU A CA 1
ATOM 821 C C . GLU A 1 106 ? 4.523 -9.75 1.446 1 98.5 106 GLU A C 1
ATOM 823 O O . GLU A 1 106 ? 3.861 -10.523 2.143 1 98.5 106 GLU A O 1
ATOM 828 N N . ARG A 1 107 ? 4.309 -8.492 1.44 1 97.5 107 ARG A N 1
ATOM 829 C CA . ARG A 1 107 ? 3.248 -7.863 2.221 1 97.5 107 ARG A CA 1
ATOM 830 C C . ARG A 1 107 ? 2.301 -7.074 1.32 1 97.5 107 ARG A C 1
ATOM 832 O O . ARG A 1 107 ? 2.74 -6.234 0.532 1 97.5 107 ARG A O 1
ATOM 839 N N . TRP A 1 108 ? 1.016 -7.328 1.468 1 96.44 108 TRP A N 1
ATOM 840 C CA . TRP A 1 108 ? 0.008 -6.676 0.636 1 96.44 108 TRP A CA 1
ATOM 841 C C . TRP A 1 108 ? -0.657 -5.527 1.386 1 96.44 108 TRP A C 1
ATOM 843 O O . TRP A 1 108 ? -0.99 -5.656 2.566 1 96.44 108 TRP A O 1
ATOM 853 N N . PHE A 1 109 ? -0.756 -4.445 0.769 1 95.62 109 PHE A N 1
ATOM 854 C CA . PHE A 1 109 ? -1.552 -3.312 1.229 1 95.62 109 PHE A CA 1
ATOM 855 C C . PHE A 1 109 ? -2.793 -3.137 0.364 1 95.62 109 PHE A C 1
ATOM 857 O O . PHE A 1 109 ? -2.717 -2.588 -0.738 1 95.62 109 PHE A O 1
ATOM 864 N N . VAL A 1 110 ? -3.945 -3.508 0.913 1 93.38 110 VAL A N 1
ATOM 865 C CA . VAL A 1 110 ? -5.191 -3.598 0.163 1 93.38 110 VAL A CA 1
ATOM 866 C C . VAL A 1 110 ? -6.324 -2.963 0.966 1 93.38 110 VAL A C 1
ATOM 868 O O . VAL A 1 110 ? -6.375 -3.094 2.191 1 93.38 110 VAL A O 1
ATOM 871 N N . ASP A 1 111 ? -7.211 -2.248 0.227 1 93.19 111 ASP A N 1
ATOM 872 C CA . ASP A 1 111 ? -8.477 -1.86 0.842 1 93.19 111 ASP A CA 1
ATOM 873 C C . ASP A 1 111 ? -9.375 -3.076 1.069 1 93.19 111 ASP A C 1
ATOM 875 O O . ASP A 1 111 ? -10.117 -3.48 0.174 1 93.19 111 ASP A O 1
ATOM 879 N N . THR A 1 112 ? -9.391 -3.531 2.27 1 91.56 112 THR A N 1
ATOM 880 C CA . THR A 1 112 ? -10.016 -4.824 2.543 1 91.56 112 THR A CA 1
ATOM 881 C C . THR A 1 112 ? -11.531 -4.719 2.461 1 91.56 112 THR A C 1
ATOM 883 O O . THR A 1 112 ? -12.203 -5.676 2.072 1 91.56 112 THR A O 1
ATOM 886 N N . GLU A 1 113 ? -12.086 -3.574 2.83 1 91.81 113 GLU A N 1
ATOM 887 C CA . GLU A 1 113 ? -13.531 -3.404 2.689 1 91.81 113 GLU A CA 1
ATOM 888 C C . GLU A 1 113 ? -13.953 -3.486 1.227 1 91.81 113 GLU A C 1
ATOM 890 O O . GLU A 1 113 ? -14.922 -4.18 0.892 1 91.81 113 GLU A O 1
ATOM 895 N N . GLN A 1 114 ? -13.258 -2.814 0.366 1 91.88 114 GLN A N 1
ATOM 896 C CA . GLN A 1 114 ? -13.578 -2.84 -1.058 1 91.88 114 GLN A CA 1
ATOM 897 C C . GLN A 1 114 ? -13.359 -4.23 -1.647 1 91.88 114 GLN A C 1
ATOM 899 O O . GLN A 1 114 ? -14.164 -4.707 -2.443 1 91.88 114 GLN A O 1
ATOM 904 N N . TRP A 1 115 ? -12.266 -4.84 -1.272 1 91.31 115 TRP A N 1
ATOM 905 C CA . TRP A 1 115 ? -11.922 -6.16 -1.794 1 91.31 115 TRP A CA 1
ATOM 906 C C . TRP A 1 115 ? -13 -7.18 -1.46 1 91.31 115 TRP A C 1
ATOM 908 O O . TRP A 1 115 ? -13.484 -7.898 -2.34 1 91.31 115 TRP A O 1
ATOM 918 N N . LYS A 1 116 ? -13.422 -7.172 -0.212 1 91.25 116 LYS A N 1
ATOM 919 C CA . LYS A 1 116 ? -14.445 -8.109 0.231 1 91.25 116 LYS A CA 1
ATOM 920 C C . LYS A 1 116 ? -15.766 -7.871 -0.5 1 91.25 116 LYS A C 1
ATOM 922 O O . LYS A 1 116 ? -16.438 -8.82 -0.905 1 91.25 116 LYS A O 1
ATOM 927 N N . ALA A 1 117 ? -16.094 -6.625 -0.626 1 92.62 117 ALA A N 1
ATOM 928 C CA . ALA A 1 117 ? -17.344 -6.273 -1.292 1 92.62 117 ALA A CA 1
ATOM 929 C C . ALA A 1 117 ? -17.312 -6.691 -2.76 1 92.62 117 ALA A C 1
ATOM 931 O O . ALA A 1 117 ? -18.375 -6.879 -3.375 1 92.62 117 ALA A O 1
ATOM 932 N N . ALA A 1 118 ? -16.078 -6.801 -3.293 1 92.75 118 ALA A N 1
ATOM 933 C CA . ALA A 1 118 ? 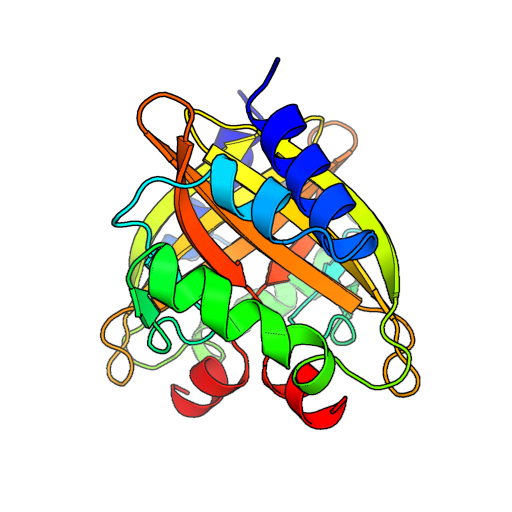-15.93 -7.117 -4.711 1 92.75 118 ALA A CA 1
ATOM 934 C C . ALA A 1 118 ? -15.984 -8.625 -4.945 1 92.75 118 ALA A C 1
ATOM 936 O O . ALA A 1 118 ? -16.094 -9.07 -6.086 1 92.75 118 ALA A O 1
ATOM 937 N N . LEU A 1 119 ? -15.781 -9.438 -3.904 1 91.06 119 LEU A N 1
ATOM 938 C CA . LEU A 1 119 ? -15.789 -10.891 -4.031 1 91.06 119 LEU A CA 1
ATOM 939 C C . LEU A 1 119 ? -17.219 -11.414 -4.184 1 91.06 119 LEU A C 1
ATOM 941 O O . LEU A 1 119 ? -18.172 -10.742 -3.797 1 91.06 119 LEU A O 1
ATOM 945 N N . MET B 1 1 ? 18.25 18.188 -2.041 1 89.81 1 MET B N 1
ATOM 946 C CA . MET B 1 1 ? 17.281 17.438 -1.253 1 89.81 1 MET B CA 1
ATOM 947 C C . MET B 1 1 ? 16.531 16.422 -2.119 1 89.81 1 MET B C 1
ATOM 949 O O . MET B 1 1 ? 16.047 16.766 -3.203 1 89.81 1 MET B O 1
ATOM 953 N N . SER B 1 2 ? 16.484 15.195 -1.729 1 96.69 2 SER B N 1
ATOM 954 C CA . SER B 1 2 ? 15.805 14.164 -2.502 1 96.69 2 SER B CA 1
ATOM 955 C C . SER B 1 2 ? 14.297 14.227 -2.312 1 96.69 2 SER B C 1
ATOM 957 O O . SER B 1 2 ? 13.805 14.938 -1.432 1 96.69 2 SER B O 1
ATOM 959 N N . LEU B 1 3 ? 13.586 13.641 -3.215 1 98.5 3 LEU B N 1
ATOM 960 C CA . LEU B 1 3 ? 12.141 13.57 -3.035 1 98.5 3 LEU B CA 1
ATOM 961 C C . LEU B 1 3 ? 11.789 12.844 -1.739 1 98.5 3 LEU B C 1
ATOM 963 O O . LEU B 1 3 ? 10.82 13.211 -1.062 1 98.5 3 LEU B O 1
ATOM 967 N N . ALA B 1 4 ? 12.523 11.852 -1.394 1 98.44 4 ALA B N 1
ATOM 968 C CA . ALA B 1 4 ? 12.336 11.133 -0.139 1 98.44 4 ALA B CA 1
ATOM 969 C C . ALA B 1 4 ? 12.5 12.062 1.061 1 98.44 4 ALA B C 1
ATOM 971 O O . ALA B 1 4 ? 11.758 11.945 2.043 1 98.44 4 ALA B O 1
ATOM 972 N N . ASP B 1 5 ? 13.445 12.969 1.018 1 98.31 5 ASP B N 1
ATOM 973 C CA . ASP B 1 5 ? 13.625 13.953 2.078 1 98.31 5 ASP B CA 1
ATOM 974 C C . ASP B 1 5 ? 12.391 14.836 2.225 1 98.31 5 ASP B C 1
ATOM 976 O O . ASP B 1 5 ? 11.992 15.18 3.342 1 98.31 5 ASP B O 1
ATOM 980 N N . THR B 1 6 ? 11.867 15.219 1.064 1 98.56 6 THR B N 1
ATOM 981 C CA . THR B 1 6 ? 10.656 16.031 1.075 1 98.56 6 THR B CA 1
ATOM 982 C C . THR B 1 6 ? 9.523 15.297 1.776 1 98.56 6 THR B C 1
ATOM 984 O O . THR B 1 6 ? 8.844 15.867 2.635 1 98.56 6 THR B O 1
ATOM 987 N N . VAL B 1 7 ? 9.297 14.039 1.465 1 98.81 7 VAL B N 1
ATOM 988 C CA . VAL B 1 7 ? 8.242 13.234 2.076 1 98.81 7 VAL B CA 1
ATOM 989 C C . VAL B 1 7 ? 8.516 13.078 3.57 1 98.81 7 VAL B C 1
ATOM 991 O O . VAL B 1 7 ? 7.602 13.203 4.391 1 98.81 7 VAL B O 1
ATOM 994 N N . GLN B 1 8 ? 9.797 12.797 3.941 1 98.56 8 GLN B N 1
ATOM 995 C CA . GLN B 1 8 ? 10.156 12.656 5.348 1 98.56 8 GLN B CA 1
ATOM 996 C C . GLN B 1 8 ? 9.852 13.93 6.125 1 98.56 8 GLN B C 1
ATOM 998 O O . GLN B 1 8 ? 9.297 13.875 7.227 1 98.56 8 GLN B O 1
ATOM 1003 N N . ARG B 1 9 ? 10.18 15.016 5.566 1 98.19 9 ARG B N 1
ATOM 1004 C CA . ARG B 1 9 ? 9.875 16.297 6.199 1 98.19 9 ARG B CA 1
ATOM 1005 C C . ARG B 1 9 ? 8.367 16.484 6.355 1 98.19 9 ARG B C 1
ATOM 1007 O O . ARG B 1 9 ? 7.906 17.062 7.34 1 98.19 9 ARG B O 1
ATOM 1014 N N . GLY B 1 10 ? 7.621 16.047 5.375 1 98.5 10 GLY B N 1
ATOM 1015 C CA . GLY B 1 10 ? 6.168 16.094 5.484 1 98.5 10 GLY B CA 1
ATOM 1016 C C . GLY B 1 10 ? 5.637 15.305 6.664 1 98.5 10 GLY B C 1
ATOM 1017 O O . GLY B 1 10 ? 4.793 15.789 7.414 1 98.5 10 GLY B O 1
ATOM 1018 N N . TRP B 1 11 ? 6.152 14.109 6.793 1 98.31 11 TRP B N 1
ATOM 1019 C CA . TRP B 1 11 ? 5.75 13.281 7.93 1 98.31 11 TRP B CA 1
ATOM 1020 C C . TRP B 1 11 ? 6.129 13.953 9.25 1 98.31 11 TRP B C 1
ATOM 1022 O O . TRP B 1 11 ? 5.375 13.883 10.219 1 98.31 11 TRP B O 1
ATOM 1032 N N . GLU B 1 12 ? 7.285 14.555 9.336 1 97.94 12 GLU B N 1
ATOM 1033 C CA . GLU B 1 12 ? 7.711 15.281 10.531 1 97.94 12 GLU B CA 1
ATOM 1034 C C . GLU B 1 12 ? 6.785 16.469 10.812 1 97.94 12 GLU B C 1
ATOM 1036 O O . GLU B 1 12 ? 6.48 16.75 11.977 1 97.94 12 GLU B O 1
ATOM 1041 N N . ALA B 1 13 ? 6.367 17.141 9.75 1 98 13 ALA B N 1
ATOM 1042 C CA . ALA B 1 13 ? 5.422 18.25 9.898 1 98 13 ALA B CA 1
ATOM 1043 C C . ALA B 1 13 ? 4.094 17.75 10.477 1 98 13 ALA B C 1
ATOM 1045 O O . ALA B 1 13 ? 3.5 18.406 11.328 1 98 13 ALA B O 1
ATOM 1046 N N . VAL B 1 14 ? 3.59 16.641 10 1 97 14 VAL B N 1
ATOM 1047 C CA . VAL B 1 14 ? 2.367 16.047 10.523 1 97 14 VAL B CA 1
ATOM 1048 C C . VAL B 1 14 ? 2.527 15.75 12.016 1 97 14 VAL B C 1
ATOM 1050 O O . VAL B 1 14 ? 1.658 16.094 12.82 1 97 14 VAL B O 1
ATOM 1053 N N . ALA B 1 15 ? 3.631 15.117 12.398 1 95.19 15 ALA B N 1
ATOM 1054 C CA . ALA B 1 15 ? 3.9 14.773 13.789 1 95.19 15 ALA B CA 1
ATOM 1055 C C . ALA B 1 15 ? 3.912 16.016 14.672 1 95.19 15 ALA B C 1
ATOM 1057 O O . ALA B 1 15 ? 3.479 15.969 15.828 1 95.19 15 ALA B O 1
ATOM 1058 N N . ALA B 1 16 ? 4.336 17.125 14.148 1 96.25 16 ALA B N 1
ATOM 1059 C CA . ALA B 1 16 ? 4.465 18.375 14.891 1 96.25 16 ALA B CA 1
ATOM 1060 C C . ALA B 1 16 ? 3.172 19.188 14.828 1 96.25 16 ALA B C 1
ATOM 1062 O O . ALA B 1 16 ? 3.051 20.219 15.484 1 96.25 16 ALA B O 1
ATOM 1063 N N . GLY B 1 17 ? 2.215 18.719 13.969 1 95.12 17 GLY B N 1
ATOM 1064 C CA . GLY B 1 17 ? 0.987 19.469 13.766 1 95.12 17 GLY B CA 1
ATOM 1065 C C . GLY B 1 17 ? 1.193 20.75 12.961 1 95.12 17 GLY B C 1
ATOM 1066 O O . GLY B 1 17 ? 0.406 21.688 13.07 1 95.12 17 GLY B O 1
ATOM 1067 N N . ASP B 1 18 ? 2.291 20.828 12.258 1 97.31 18 ASP B N 1
ATOM 1068 C CA . ASP B 1 18 ? 2.592 21.984 11.414 1 97.31 18 ASP B CA 1
ATOM 1069 C C . ASP B 1 18 ? 2.074 21.766 9.992 1 97.31 18 ASP B C 1
ATOM 1071 O O . ASP B 1 18 ? 2.854 21.516 9.078 1 97.31 18 ASP B O 1
ATOM 1075 N N . PHE B 1 19 ? 0.835 22 9.781 1 97.94 19 PHE B N 1
ATOM 1076 C CA . PHE B 1 19 ? 0.181 21.609 8.539 1 97.94 19 PHE B CA 1
ATOM 1077 C C . PHE B 1 19 ? 0.442 22.625 7.445 1 97.94 19 PHE B C 1
ATOM 1079 O O . PHE B 1 19 ? 0.422 22.297 6.258 1 97.94 19 PHE B O 1
ATOM 1086 N N . ASP B 1 20 ? 0.692 23.859 7.836 1 97.56 20 ASP B N 1
ATOM 1087 C CA . ASP B 1 20 ? 1.061 24.844 6.82 1 97.56 20 ASP B CA 1
ATOM 1088 C C . ASP B 1 20 ? 2.396 24.484 6.172 1 97.56 20 ASP B C 1
ATOM 1090 O O . ASP B 1 20 ? 2.564 24.641 4.961 1 97.56 20 ASP B O 1
ATOM 1094 N N . LYS B 1 21 ? 3.283 24.016 7.027 1 97.56 21 LYS B N 1
ATOM 1095 C CA . LYS B 1 21 ? 4.559 23.547 6.5 1 97.56 21 LYS B CA 1
ATOM 1096 C C . LYS B 1 21 ? 4.367 22.328 5.602 1 97.56 21 LYS B C 1
ATOM 1098 O O . LYS B 1 21 ? 5 22.219 4.551 1 97.56 21 LYS B O 1
ATOM 1103 N N . LEU B 1 22 ? 3.531 21.406 5.949 1 98.38 22 LEU B N 1
ATOM 1104 C CA . LEU B 1 22 ? 3.26 20.203 5.176 1 98.38 22 LEU B CA 1
ATOM 1105 C C . LEU B 1 22 ? 2.773 20.547 3.773 1 98.38 22 LEU B C 1
ATOM 1107 O O . LEU B 1 22 ? 3.344 20.094 2.781 1 98.38 22 LEU B O 1
ATOM 1111 N N . VAL B 1 23 ? 1.793 21.391 3.711 1 98.44 23 VAL B N 1
ATOM 1112 C CA . VAL B 1 23 ? 1.076 21.562 2.453 1 98.44 23 VAL B CA 1
ATOM 1113 C C . VAL B 1 23 ? 1.915 22.406 1.493 1 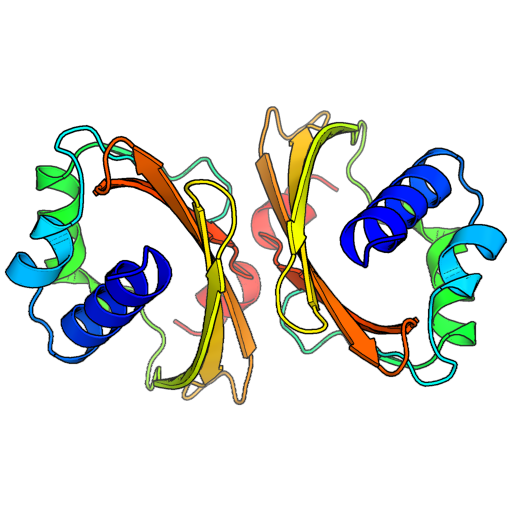98.44 23 VAL B C 1
ATOM 1115 O O . VAL B 1 23 ? 1.617 22.484 0.299 1 98.44 23 VAL B O 1
ATOM 1118 N N . ALA B 1 24 ? 2.961 23.062 1.95 1 97.81 24 ALA B N 1
ATOM 1119 C CA . ALA B 1 24 ? 3.865 23.844 1.105 1 97.81 24 ALA B CA 1
ATOM 1120 C C . ALA B 1 24 ? 4.531 22.953 0.054 1 97.81 24 ALA B C 1
ATOM 1122 O O . ALA B 1 24 ? 5.027 23.453 -0.958 1 97.81 24 ALA B O 1
ATOM 1123 N N . ASP B 1 25 ? 4.562 21.688 0.259 1 98.44 25 ASP B N 1
ATOM 1124 C CA . ASP B 1 25 ? 5.223 20.75 -0.649 1 98.44 25 ASP B CA 1
ATOM 1125 C C . ASP B 1 25 ? 4.242 20.188 -1.675 1 98.44 25 ASP B C 1
ATOM 1127 O O . ASP B 1 25 ? 4.605 19.344 -2.502 1 98.44 25 ASP B O 1
ATOM 1131 N N . TYR B 1 26 ? 3.01 20.656 -1.704 1 98.81 26 TYR B N 1
ATOM 1132 C CA . TYR B 1 26 ? 1.98 20.156 -2.611 1 98.81 26 TYR B CA 1
ATOM 1133 C C . TYR B 1 26 ? 1.636 21.203 -3.668 1 98.81 26 TYR B C 1
ATOM 1135 O O . TYR B 1 26 ? 1.681 22.406 -3.398 1 98.81 26 TYR B O 1
ATOM 1143 N N . VAL B 1 27 ? 1.342 20.75 -4.852 1 98.81 27 VAL B N 1
ATOM 1144 C CA . VAL B 1 27 ? 0.825 21.656 -5.867 1 98.81 27 VAL B CA 1
ATOM 1145 C C . VAL B 1 27 ? -0.61 22.047 -5.527 1 98.81 27 VAL B C 1
ATOM 1147 O O . VAL B 1 27 ? -1.277 21.375 -4.742 1 98.81 27 VAL B O 1
ATOM 1150 N N . GLU B 1 28 ? -1.142 23.062 -6.133 1 98.5 28 GLU B N 1
ATOM 1151 C CA . GLU B 1 28 ? -2.473 23.594 -5.844 1 98.5 28 GLU B CA 1
ATOM 1152 C C . GLU B 1 28 ? -3.555 22.578 -6.188 1 98.5 28 GLU B C 1
ATOM 1154 O O . GLU B 1 28 ? -4.531 22.422 -5.449 1 98.5 28 GLU B O 1
ATOM 1159 N N . GLU B 1 29 ? -3.375 21.828 -7.293 1 98.38 29 GLU B N 1
ATOM 1160 C CA . GLU B 1 29 ? -4.426 20.938 -7.785 1 98.38 29 GLU B CA 1
ATOM 1161 C C . GLU B 1 29 ? -4.164 19.5 -7.363 1 98.38 29 GLU B C 1
ATOM 1163 O O . GLU B 1 29 ? -4.609 18.562 -8.031 1 98.38 29 GLU B O 1
ATOM 1168 N N . MET B 1 30 ? -3.445 19.344 -6.328 1 98.56 30 MET B N 1
ATOM 1169 C CA . MET B 1 30 ? -3.129 18 -5.848 1 98.56 30 MET B CA 1
ATOM 1170 C C . MET B 1 30 ? -4.402 17.203 -5.57 1 98.56 30 MET B C 1
ATOM 1172 O O . MET B 1 30 ? -5.477 17.797 -5.406 1 98.56 30 MET B O 1
ATOM 1176 N N . VAL B 1 31 ? -4.289 15.867 -5.637 1 97.75 31 VAL B N 1
ATOM 1177 C CA . VAL B 1 31 ? -5.371 14.977 -5.25 1 97.75 31 VAL B CA 1
ATOM 1178 C C . VAL B 1 31 ? -4.91 14.07 -4.109 1 97.75 31 VAL B C 1
ATOM 1180 O O . VAL B 1 31 ? -3.764 13.617 -4.09 1 97.75 31 VAL B O 1
ATOM 1183 N N . PHE B 1 32 ? -5.734 13.961 -3.129 1 97.19 32 PHE B N 1
ATOM 1184 C CA . PHE B 1 32 ? -5.586 13.055 -1.994 1 97.19 32 PHE B CA 1
ATOM 1185 C C . PHE B 1 32 ? -6.59 11.914 -2.074 1 97.19 32 PHE B C 1
ATOM 1187 O O . PHE B 1 32 ? -7.801 12.148 -2.061 1 97.19 32 PHE B O 1
ATOM 1194 N N . ILE B 1 33 ? -5.996 10.719 -2.205 1 95.31 33 ILE B N 1
ATOM 1195 C CA . ILE B 1 33 ? -6.855 9.562 -2.445 1 95.31 33 ILE B CA 1
ATOM 1196 C C . ILE B 1 33 ? -6.762 8.594 -1.267 1 95.31 33 ILE B C 1
ATOM 1198 O O . ILE B 1 33 ? -5.688 8.07 -0.97 1 95.31 33 ILE B O 1
ATOM 1202 N N . MET B 1 34 ? -7.891 8.367 -0.567 1 87 34 MET B N 1
ATOM 1203 C CA . MET B 1 34 ? -7.984 7.414 0.537 1 87 34 MET B CA 1
ATOM 1204 C C . MET B 1 34 ? -8.281 6.012 0.021 1 87 34 MET B C 1
ATOM 1206 O O . MET B 1 34 ? -8.672 5.84 -1.136 1 87 34 MET B O 1
ATOM 1210 N N . PRO B 1 35 ? -8.188 5.137 0.914 1 72.5 35 PRO B N 1
ATOM 1211 C CA . PRO B 1 35 ? -8.391 3.754 0.478 1 72.5 35 PRO B CA 1
ATOM 1212 C C . PRO B 1 35 ? -9.758 3.523 -0.15 1 72.5 35 PRO B C 1
ATOM 1214 O O . PRO B 1 35 ? -10.703 4.27 0.128 1 72.5 35 PRO B O 1
ATOM 1217 N N . GLY B 1 36 ? -9.891 2.654 -1.062 1 70.75 36 GLY B N 1
ATOM 1218 C CA . GLY B 1 36 ? -11.031 2.402 -1.924 1 70.75 36 GLY B CA 1
ATOM 1219 C C . GLY B 1 36 ? -10.977 3.178 -3.227 1 70.75 36 GLY B C 1
ATOM 1220 O O . GLY B 1 36 ? -11.719 2.877 -4.164 1 70.75 36 GLY B O 1
ATOM 1221 N N . GLN B 1 37 ? -10.078 4.074 -3.225 1 71.56 37 GLN B N 1
ATOM 1222 C CA . GLN B 1 37 ? -9.742 4.891 -4.387 1 71.56 37 GLN B CA 1
ATOM 1223 C C . GLN B 1 37 ? -10.953 5.688 -4.867 1 71.56 37 GLN B C 1
ATOM 1225 O O . GLN B 1 37 ? -11.008 6.109 -6.023 1 71.56 37 GLN B O 1
ATOM 1230 N N . THR B 1 38 ? -11.93 5.684 -4.078 1 77.56 38 THR B N 1
ATOM 1231 C CA . THR B 1 38 ? -13.109 6.453 -4.453 1 77.56 38 THR B CA 1
ATOM 1232 C C . THR B 1 38 ? -13.297 7.648 -3.521 1 77.56 38 THR B C 1
ATOM 1234 O O . THR B 1 38 ? -14.109 8.531 -3.795 1 77.56 38 THR B O 1
ATOM 1237 N N . ASP B 1 39 ? -12.609 7.605 -2.477 1 84.81 39 ASP B N 1
ATOM 1238 C CA . ASP B 1 39 ? -12.578 8.758 -1.583 1 84.81 39 ASP B CA 1
ATOM 1239 C C . ASP B 1 39 ? -11.469 9.734 -1.973 1 84.81 39 ASP B C 1
ATOM 1241 O O . ASP B 1 39 ? -10.312 9.555 -1.578 1 84.81 39 ASP B O 1
ATOM 1245 N N . ILE B 1 40 ? -11.859 10.75 -2.768 1 94.44 40 ILE B N 1
ATOM 1246 C CA . ILE B 1 40 ? -10.898 11.641 -3.406 1 94.44 40 ILE B CA 1
ATOM 1247 C C . ILE B 1 40 ? -11.133 13.078 -2.939 1 94.44 40 ILE B C 1
ATOM 1249 O O . ILE B 1 40 ? -12.258 13.578 -2.998 1 94.44 40 ILE B O 1
ATOM 1253 N N . LEU B 1 41 ? -10.172 13.656 -2.375 1 96.38 41 LEU B N 1
ATOM 1254 C CA . LEU B 1 41 ? -10.141 15.07 -2.037 1 96.38 41 LEU B CA 1
ATOM 1255 C C . LEU B 1 41 ? -9.266 15.844 -3.016 1 96.38 41 LEU B C 1
ATOM 1257 O O . LEU B 1 41 ? -8.102 15.5 -3.223 1 96.38 41 LEU B O 1
ATOM 1261 N N . GLU B 1 42 ? -9.836 16.906 -3.551 1 97.5 42 GLU B N 1
ATOM 1262 C CA . GLU B 1 42 ? -9.133 17.656 -4.586 1 97.5 42 GLU B CA 1
ATOM 1263 C C . GLU B 1 42 ? -8.727 19.047 -4.086 1 97.5 42 GLU B C 1
ATOM 1265 O O . GLU B 1 42 ? -9.547 19.766 -3.525 1 97.5 42 GLU B O 1
ATOM 1270 N N . GLY B 1 43 ? -7.461 19.297 -4.371 1 98.62 43 GLY B N 1
ATOM 1271 C CA . GLY B 1 43 ? -6.988 20.641 -4.121 1 98.62 43 GLY B CA 1
ATOM 1272 C C . GLY B 1 43 ? -6.266 20.797 -2.795 1 98.62 43 GLY B C 1
ATOM 1273 O O . GLY B 1 43 ? -6.684 20.219 -1.787 1 98.62 43 GLY B O 1
ATOM 1274 N N . ARG B 1 44 ? -5.258 21.656 -2.84 1 98.44 44 ARG B N 1
ATOM 1275 C CA . ARG B 1 44 ? -4.414 21.875 -1.668 1 98.44 44 ARG B CA 1
ATOM 1276 C C . ARG B 1 44 ? -5.199 22.547 -0.548 1 98.44 44 ARG B C 1
ATOM 1278 O O . ARG B 1 44 ? -5.012 22.234 0.628 1 98.44 44 ARG B O 1
ATOM 1285 N N . THR B 1 45 ? -6.078 23.484 -0.854 1 98.12 45 THR B N 1
ATOM 1286 C CA . THR B 1 45 ? -6.867 24.203 0.146 1 98.12 45 THR B CA 1
ATOM 1287 C C . THR B 1 45 ? -7.785 23.234 0.895 1 98.12 45 THR B C 1
ATOM 1289 O O . THR B 1 45 ? -7.832 23.25 2.127 1 98.12 45 THR B O 1
ATOM 1292 N N . ALA B 1 46 ? -8.5 22.422 0.148 1 97.75 46 ALA B N 1
ATOM 1293 C CA . ALA B 1 46 ? -9.367 21.422 0.768 1 97.75 46 ALA B CA 1
ATOM 1294 C C . ALA B 1 46 ? -8.555 20.453 1.627 1 97.75 46 ALA B C 1
ATOM 1296 O O . ALA B 1 46 ? -8.992 20.078 2.719 1 97.75 46 ALA B O 1
ATOM 1297 N N . PHE B 1 47 ? -7.414 20.062 1.108 1 97.94 47 PHE B N 1
ATOM 1298 C CA . PHE B 1 47 ? -6.523 19.172 1.846 1 97.94 47 PHE B CA 1
ATOM 1299 C C . PHE B 1 47 ? -6.078 19.828 3.154 1 97.94 47 PHE B C 1
ATOM 1301 O O . PHE B 1 47 ? -6.18 19.203 4.219 1 97.94 47 PHE B O 1
ATOM 1308 N N . ARG B 1 48 ? -5.668 21.062 3.105 1 98.12 48 ARG B N 1
ATOM 1309 C CA . ARG B 1 48 ? -5.25 21.781 4.301 1 98.12 48 ARG B CA 1
ATOM 1310 C C . ARG B 1 48 ? -6.379 21.828 5.332 1 98.12 48 ARG B C 1
ATOM 1312 O O . ARG B 1 48 ? -6.145 21.641 6.523 1 98.12 48 ARG B O 1
ATOM 1319 N N . SER B 1 49 ? -7.531 22.062 4.895 1 97.44 49 SER B N 1
ATOM 1320 C CA . SER B 1 49 ? -8.688 22.141 5.785 1 97.44 49 SER B CA 1
ATOM 1321 C C . SER B 1 49 ? -8.969 20.797 6.434 1 97.44 49 SER B C 1
ATOM 1323 O O . SER B 1 49 ? -9.281 20.719 7.625 1 97.44 49 SER B O 1
ATOM 1325 N N . ALA B 1 50 ? -8.883 19.75 5.664 1 95.25 50 ALA B N 1
ATOM 1326 C CA . ALA B 1 50 ? -9.164 18.406 6.164 1 95.25 50 ALA B CA 1
ATOM 1327 C C . ALA B 1 50 ? -8.18 18.016 7.266 1 95.25 50 ALA B C 1
ATOM 1329 O O . ALA B 1 50 ? -8.523 17.25 8.172 1 95.25 50 ALA B O 1
ATOM 1330 N N . LEU B 1 51 ? -6.941 18.531 7.238 1 96.5 51 LEU B N 1
ATOM 1331 C CA . LEU B 1 51 ? -5.895 18.172 8.188 1 96.5 51 LEU B CA 1
ATOM 1332 C C . LEU B 1 51 ? -6.254 18.656 9.594 1 96.5 51 LEU B C 1
ATOM 1334 O O . LEU B 1 51 ? -5.746 18.125 10.586 1 96.5 51 LEU B O 1
ATOM 1338 N N . ASP B 1 52 ? -7.141 19.625 9.711 1 94.81 52 ASP B N 1
ATOM 1339 C CA . ASP B 1 52 ? -7.574 20.125 11.008 1 94.81 52 ASP B CA 1
ATOM 1340 C C . ASP B 1 52 ? -8.312 19.047 11.789 1 94.81 52 ASP B C 1
ATOM 1342 O O . ASP B 1 52 ? -8.359 19.078 13.023 1 94.81 52 ASP B O 1
ATOM 1346 N N . SER B 1 53 ? -8.898 18.109 11.102 1 93.31 53 SER B N 1
ATOM 1347 C CA . SER B 1 53 ? -9.656 17.031 11.742 1 93.31 53 SER B CA 1
ATOM 1348 C C . SER B 1 53 ? -8.875 15.727 11.719 1 93.31 53 SER B C 1
ATOM 1350 O O . SER B 1 53 ? -9.453 14.648 11.891 1 93.31 53 SER B O 1
ATOM 1352 N N . LEU B 1 54 ? -7.613 15.758 11.406 1 90 54 LEU B N 1
ATOM 1353 C CA . LEU B 1 54 ? -6.785 14.562 11.266 1 90 54 LEU B CA 1
ATOM 1354 C C . LEU B 1 54 ? -6.852 13.695 12.516 1 90 54 LEU B C 1
ATOM 1356 O O . LEU B 1 54 ? -6.957 12.469 12.43 1 90 54 LEU B O 1
ATOM 1360 N N . GLY B 1 55 ? -6.75 14.258 13.641 1 88.25 55 GLY B N 1
ATOM 1361 C CA . GLY B 1 55 ? -6.805 13.523 14.898 1 88.25 55 GLY B CA 1
ATOM 1362 C C . GLY B 1 55 ? -8.055 12.672 15.039 1 88.25 55 GLY B C 1
ATOM 1363 O O . GLY B 1 55 ? -8 11.578 15.602 1 88.25 55 GLY B O 1
ATOM 1364 N N . ASP B 1 56 ? -9.211 13.125 14.5 1 90.19 56 ASP B N 1
ATOM 1365 C CA . ASP B 1 56 ? -10.492 12.422 14.586 1 90.19 56 ASP B CA 1
ATOM 1366 C C . ASP B 1 56 ? -10.492 11.18 13.695 1 90.19 56 ASP B C 1
ATOM 1368 O O . ASP B 1 56 ? -11.344 10.305 13.852 1 90.19 56 ASP B O 1
ATOM 1372 N N . LEU B 1 57 ? -9.547 11.102 12.852 1 88 57 LEU B N 1
ATOM 1373 C CA . LEU B 1 57 ? -9.508 10.031 11.867 1 88 57 LEU B CA 1
ATOM 1374 C C . LEU B 1 57 ? -8.531 8.938 12.281 1 88 57 LEU B C 1
ATOM 1376 O O . LEU B 1 57 ? -8.438 7.895 11.625 1 88 57 LEU B O 1
ATOM 1380 N N . LEU B 1 58 ? -7.832 9.164 13.336 1 93 58 LEU B N 1
ATOM 1381 C CA . LEU B 1 58 ? -6.816 8.219 13.773 1 93 58 LEU B CA 1
ATOM 1382 C C . LEU B 1 58 ? -7.34 7.344 14.906 1 93 58 LEU B C 1
ATOM 1384 O O . LEU B 1 58 ? -8.086 7.816 15.766 1 93 58 LEU B O 1
ATOM 1388 N N . PRO B 1 59 ? -6.91 6.121 14.898 1 93.88 59 PRO B N 1
ATOM 1389 C CA . PRO B 1 59 ? -7.246 5.273 16.047 1 93.88 59 PRO B CA 1
ATOM 1390 C C . PRO B 1 59 ? -6.727 5.84 17.359 1 93.88 59 PRO B C 1
ATOM 1392 O O . PRO B 1 59 ? -5.715 6.547 17.391 1 93.88 59 PRO B O 1
ATOM 1395 N N . LEU B 1 60 ? -7.48 5.492 18.469 1 94.75 60 LEU B N 1
ATOM 1396 C CA . LEU B 1 60 ? -7.02 5.914 19.781 1 94.75 60 LEU B CA 1
ATOM 1397 C C . LEU B 1 60 ? -5.637 5.344 20.078 1 94.75 60 LEU B C 1
ATOM 1399 O O . LEU B 1 60 ? -5.406 4.145 19.922 1 94.75 60 LEU B O 1
ATOM 1403 N N . GLY B 1 61 ? -4.711 6.1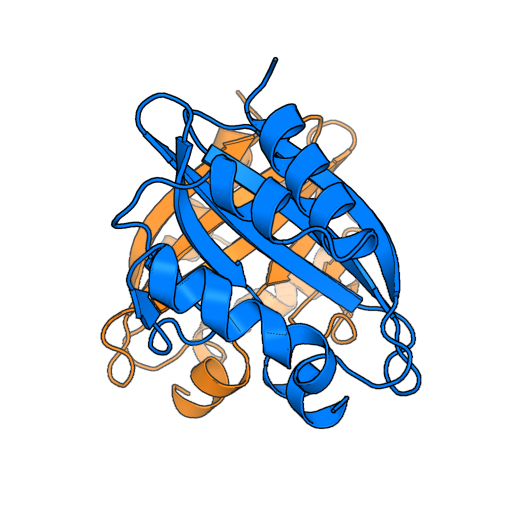48 20.469 1 96.69 61 GLY B N 1
ATOM 1404 C CA . GLY B 1 61 ? -3.363 5.699 20.797 1 96.69 61 GLY B CA 1
ATOM 1405 C C . GLY B 1 61 ? -2.514 5.438 19.562 1 96.69 61 GLY B C 1
ATOM 1406 O O . GLY B 1 61 ? -1.533 4.695 19.625 1 96.69 61 GLY B O 1
ATOM 1407 N N . PHE B 1 62 ? -2.865 6.008 18.516 1 96.94 62 PHE B N 1
ATOM 1408 C CA . PHE B 1 62 ? -2.135 5.832 17.266 1 96.94 62 PHE B CA 1
ATOM 1409 C C . PHE B 1 62 ? -0.696 6.316 17.406 1 96.94 62 PHE B C 1
ATOM 1411 O O . PHE B 1 62 ? -0.452 7.414 17.906 1 96.94 62 PHE B O 1
ATOM 1418 N N . GLU B 1 63 ? 0.191 5.48 16.953 1 97.56 63 GLU B N 1
ATOM 1419 C CA . GLU B 1 63 ? 1.617 5.797 16.969 1 97.56 63 GLU B CA 1
ATOM 1420 C C . GLU B 1 63 ? 2.336 5.152 15.781 1 97.56 63 GLU B C 1
ATOM 1422 O O . GLU B 1 63 ? 2.17 3.957 15.523 1 97.56 63 GLU B O 1
ATOM 1427 N N . ILE B 1 64 ? 3.098 5.953 15.125 1 97.75 64 ILE B N 1
ATOM 1428 C CA . ILE B 1 64 ? 3.988 5.398 14.109 1 97.75 64 ILE B CA 1
ATOM 1429 C C . ILE B 1 64 ? 5.23 4.812 14.781 1 97.75 64 ILE B C 1
ATOM 1431 O O . ILE B 1 64 ? 5.965 5.523 15.469 1 97.75 64 ILE B O 1
ATOM 1435 N N . THR B 1 65 ? 5.461 3.549 14.555 1 98.06 65 THR B N 1
ATOM 1436 C CA . THR B 1 65 ? 6.547 2.855 15.234 1 98.06 65 THR B CA 1
ATOM 1437 C C . THR B 1 65 ? 7.754 2.707 14.305 1 98.06 65 THR B C 1
ATOM 1439 O O . THR B 1 65 ? 8.867 2.438 14.766 1 98.06 65 THR B O 1
ATOM 1442 N N . ASP B 1 66 ? 7.609 2.82 13.055 1 98.06 66 ASP B N 1
ATOM 1443 C CA . ASP B 1 66 ? 8.664 2.818 12.047 1 98.06 66 ASP B CA 1
ATOM 1444 C C . ASP B 1 66 ? 8.211 3.52 10.773 1 98.06 66 ASP B C 1
ATOM 1446 O O . ASP B 1 66 ? 7.02 3.506 10.445 1 98.06 66 ASP B O 1
ATOM 1450 N N . LEU B 1 67 ? 9.117 4.191 10.117 1 98.69 67 LEU B N 1
ATOM 1451 C CA . LEU B 1 67 ? 8.836 4.953 8.906 1 98.69 67 LEU B CA 1
ATOM 1452 C C . LEU B 1 67 ? 10.047 4.973 7.984 1 98.69 67 LEU B C 1
ATOM 1454 O O . LEU B 1 67 ? 11.148 5.316 8.406 1 98.69 67 LEU B O 1
ATOM 1458 N N . ARG B 1 68 ? 9.844 4.555 6.742 1 98.38 68 ARG B N 1
ATOM 1459 C CA . ARG B 1 68 ? 10.914 4.656 5.758 1 98.38 68 ARG B CA 1
ATOM 1460 C C . ARG B 1 68 ? 10.359 4.957 4.371 1 98.38 68 ARG B C 1
ATOM 1462 O O . ARG B 1 68 ? 9.172 4.758 4.117 1 98.38 68 ARG B O 1
ATOM 1469 N N . GLN B 1 69 ? 11.258 5.504 3.512 1 98.75 69 GLN B N 1
ATOM 1470 C CA . GLN B 1 69 ? 10.875 5.949 2.174 1 98.75 69 GLN B CA 1
ATOM 1471 C C . GLN B 1 69 ? 11.586 5.125 1.101 1 98.75 69 GLN B C 1
ATOM 1473 O O . GLN B 1 69 ? 12.758 4.777 1.251 1 98.75 69 GLN B O 1
ATOM 1478 N N . ILE B 1 70 ? 10.859 4.766 0.127 1 98.75 70 ILE B N 1
ATOM 1479 C CA . ILE B 1 70 ? 11.391 4.172 -1.095 1 98.75 70 ILE B CA 1
ATOM 1480 C C . ILE B 1 70 ? 11.18 5.125 -2.268 1 98.75 70 ILE B C 1
ATOM 1482 O O . ILE B 1 70 ? 10.039 5.418 -2.637 1 98.75 70 ILE B O 1
ATOM 1486 N N . GLU B 1 71 ? 12.281 5.59 -2.844 1 98.62 71 GLU B N 1
ATOM 1487 C CA . GLU B 1 71 ? 12.195 6.613 -3.879 1 98.62 71 GLU B CA 1
ATOM 1488 C C . GLU B 1 71 ? 12.328 6.004 -5.27 1 98.62 71 GLU B C 1
ATOM 1490 O O . GLU B 1 71 ? 13.219 5.184 -5.512 1 98.62 71 GLU B O 1
ATOM 1495 N N . GLY B 1 72 ? 11.328 6.312 -6.129 1 97.69 72 GLY B N 1
ATOM 1496 C CA . GLY B 1 72 ? 11.391 5.996 -7.547 1 97.69 72 GLY B CA 1
ATOM 1497 C C . GLY B 1 72 ? 11.523 7.223 -8.43 1 97.69 72 GLY B C 1
ATOM 1498 O O . GLY B 1 72 ? 12.109 8.227 -8.016 1 97.69 72 GLY B O 1
ATOM 1499 N N . ASP B 1 73 ? 11.203 7.016 -9.695 1 97.25 73 ASP B N 1
ATOM 1500 C CA . ASP B 1 73 ? 11.234 8.133 -10.641 1 97.25 73 ASP B CA 1
ATOM 1501 C C . ASP B 1 73 ? 10.055 9.07 -10.414 1 97.25 73 ASP B C 1
ATOM 1503 O O . ASP B 1 73 ? 8.922 8.758 -10.797 1 97.25 73 ASP B O 1
ATOM 1507 N N . ASN B 1 74 ? 10.32 10.188 -9.781 1 98.44 74 ASN B N 1
ATOM 1508 C CA . ASN B 1 74 ? 9.32 11.211 -9.484 1 98.44 74 ASN B CA 1
ATOM 1509 C C . ASN B 1 74 ? 8.203 10.672 -8.602 1 98.44 74 ASN B C 1
ATOM 1511 O O . ASN B 1 74 ? 7.035 11.031 -8.773 1 98.44 74 ASN B O 1
ATOM 1515 N N . GLU B 1 75 ? 8.484 9.766 -7.805 1 98.88 75 GLU B N 1
ATOM 1516 C CA . GLU B 1 75 ? 7.531 9.227 -6.84 1 98.88 75 GLU B CA 1
ATOM 1517 C C . GLU B 1 75 ? 8.242 8.656 -5.621 1 98.88 75 GLU B C 1
ATOM 1519 O O . GLU B 1 75 ? 9.445 8.359 -5.676 1 98.88 75 GLU B O 1
ATOM 1524 N N . VAL B 1 76 ? 7.59 8.625 -4.496 1 98.88 76 VAL B N 1
ATOM 1525 C CA . VAL B 1 76 ? 8.078 8.055 -3.244 1 98.88 76 VAL B CA 1
ATOM 1526 C C . VAL B 1 76 ? 6.973 7.223 -2.594 1 98.88 76 VAL B C 1
ATOM 1528 O O . VAL B 1 76 ? 5.805 7.621 -2.594 1 98.88 76 VAL B O 1
ATOM 1531 N N . VAL B 1 77 ? 7.34 6.078 -2.133 1 98.94 77 VAL B N 1
ATOM 1532 C CA . VAL B 1 77 ? 6.441 5.297 -1.296 1 98.94 77 VAL B CA 1
ATOM 1533 C C . VAL B 1 77 ? 6.938 5.305 0.148 1 98.94 77 VAL B C 1
ATOM 1535 O O . VAL B 1 77 ? 8.094 4.977 0.416 1 98.94 77 VAL B O 1
ATOM 1538 N N . SER B 1 78 ? 6.074 5.707 1.074 1 98.88 78 SER B N 1
ATOM 1539 C CA . SER B 1 78 ? 6.316 5.504 2.498 1 98.88 78 SER B CA 1
ATOM 1540 C C . SER B 1 78 ? 5.82 4.133 2.953 1 98.88 78 SER B C 1
ATOM 1542 O O . SER B 1 78 ? 4.707 3.729 2.615 1 98.88 78 SER B O 1
ATOM 1544 N N . ILE B 1 79 ? 6.621 3.445 3.637 1 98.44 79 ILE B N 1
ATOM 1545 C CA . ILE B 1 79 ? 6.176 2.311 4.438 1 98.44 79 ILE B CA 1
ATOM 1546 C C . ILE B 1 79 ? 6.094 2.717 5.906 1 98.44 79 ILE B C 1
ATOM 1548 O O . ILE B 1 79 ? 7.086 3.156 6.492 1 98.44 79 ILE B O 1
ATOM 1552 N N . VAL B 1 80 ? 4.867 2.549 6.461 1 97.69 80 VAL B N 1
ATOM 1553 C CA . VAL B 1 80 ? 4.59 3.078 7.793 1 97.69 80 VAL B CA 1
ATOM 1554 C C . VAL B 1 80 ? 4.145 1.946 8.719 1 97.69 80 VAL B C 1
ATOM 1556 O O . VAL B 1 80 ? 3.107 1.32 8.484 1 97.69 80 VAL B O 1
ATOM 1559 N N . ALA B 1 81 ? 4.891 1.66 9.719 1 97.06 81 ALA B N 1
ATOM 1560 C CA . ALA B 1 81 ? 4.453 0.779 10.805 1 97.06 81 ALA B CA 1
ATOM 1561 C C . ALA B 1 81 ? 3.795 1.574 11.922 1 97.06 81 ALA B C 1
ATOM 1563 O O . ALA B 1 81 ? 4.242 2.672 12.266 1 97.06 81 ALA B O 1
ATOM 1564 N N . TRP B 1 82 ? 2.75 0.99 12.469 1 96.19 82 TRP B N 1
ATOM 1565 C CA . TRP B 1 82 ? 1.988 1.729 13.469 1 96.19 82 TRP B CA 1
ATOM 1566 C C . TRP B 1 82 ? 1.353 0.781 14.484 1 96.19 82 TRP B C 1
ATOM 1568 O O . TRP B 1 82 ? 1.307 -0.431 14.258 1 96.19 82 TRP B O 1
ATOM 1578 N N . LYS B 1 83 ? 0.948 1.355 15.586 1 96.56 83 LYS B N 1
ATOM 1579 C CA . LYS B 1 83 ? 0.169 0.686 16.625 1 96.56 83 LYS B CA 1
ATOM 1580 C C . LYS B 1 83 ? -0.912 1.607 17.172 1 96.56 83 LYS B C 1
ATOM 1582 O O . LYS B 1 83 ? -0.95 2.795 16.859 1 96.56 83 LYS B O 1
ATOM 1587 N N . SER B 1 84 ? -1.789 1.045 17.891 1 96.94 84 SER B N 1
ATOM 1588 C CA . SER B 1 84 ? -2.828 1.757 18.625 1 96.94 84 SER B CA 1
ATOM 1589 C C . SER B 1 84 ? -3.268 0.973 19.859 1 96.94 84 SER B C 1
ATOM 1591 O O . SER B 1 84 ? -2.658 -0.041 20.219 1 96.94 84 SER B O 1
ATOM 1593 N N . GLU B 1 85 ? -4.262 1.533 20.562 1 97.94 85 GLU B N 1
ATOM 1594 C CA . GLU B 1 85 ? -4.785 0.83 21.734 1 97.94 85 GLU B CA 1
ATOM 1595 C C . GLU B 1 85 ? -5.383 -0.519 21.344 1 97.94 85 GLU B C 1
ATOM 1597 O O . GLU B 1 85 ? -5.227 -1.505 22.062 1 97.94 85 GLU B O 1
ATOM 1602 N N . LYS B 1 86 ? -5.973 -0.556 20.141 1 96.5 86 LYS B N 1
ATOM 1603 C CA . LYS B 1 86 ? -6.699 -1.757 19.75 1 96.5 86 LYS B CA 1
ATOM 1604 C C . LYS B 1 86 ? -5.879 -2.598 18.781 1 96.5 86 LYS B C 1
ATOM 1606 O O . LYS B 1 86 ? -6.219 -3.752 18.5 1 96.5 86 LYS B O 1
ATOM 1611 N N . VAL B 1 87 ? -4.785 -2.041 18.188 1 94.94 87 VAL B N 1
ATOM 1612 C CA . VAL B 1 87 ? -3.947 -2.715 17.203 1 94.94 87 VAL B CA 1
ATOM 1613 C C . VAL B 1 87 ? -2.492 -2.697 17.672 1 94.94 87 VAL B C 1
ATOM 1615 O O . VAL B 1 87 ? -1.855 -1.641 17.703 1 94.94 87 VAL B O 1
ATOM 1618 N N . SER B 1 88 ? -1.944 -3.811 17.969 1 94.5 88 SER B N 1
ATOM 1619 C CA . SER B 1 88 ? -0.618 -3.908 18.562 1 94.5 88 SER B CA 1
ATOM 1620 C C . SER B 1 88 ? 0.474 -3.613 17.547 1 94.5 88 SER B C 1
ATOM 1622 O O . SER B 1 88 ? 1.579 -3.205 17.906 1 94.5 88 SER B O 1
ATOM 1624 N N . GLY B 1 89 ? 0.163 -3.857 16.297 1 94.31 89 GLY B N 1
ATOM 1625 C CA . GLY B 1 89 ? 1.108 -3.613 15.211 1 94.31 89 GLY B CA 1
ATOM 1626 C C . GLY B 1 89 ? 0.519 -3.857 13.836 1 94.31 89 GLY B C 1
ATOM 1627 O O . GLY B 1 89 ? -0.146 -4.871 13.609 1 94.31 89 GLY B O 1
ATOM 1628 N N . SER B 1 90 ? 0.711 -2.943 12.977 1 95.12 90 SER B N 1
ATOM 1629 C CA . SER B 1 90 ? 0.279 -3.035 11.586 1 95.12 90 SER B CA 1
ATOM 1630 C C . SER B 1 90 ? 1.121 -2.137 10.688 1 95.12 90 SER B C 1
ATOM 1632 O O . SER B 1 90 ? 2.09 -1.525 11.141 1 95.12 90 SER B O 1
ATOM 1634 N N . GLN B 1 91 ? 0.863 -2.219 9.391 1 95.94 91 GLN B N 1
ATOM 1635 C CA . GLN B 1 91 ? 1.527 -1.318 8.453 1 95.94 91 GLN B CA 1
ATOM 1636 C C . GLN B 1 91 ? 0.56 -0.833 7.379 1 95.94 91 GLN B C 1
ATOM 1638 O O . GLN B 1 91 ? -0.447 -1.487 7.102 1 95.94 91 GLN B O 1
ATOM 1643 N N . PHE B 1 92 ? 0.819 0.314 6.879 1 95.62 92 PHE B N 1
ATOM 1644 C CA . PHE B 1 92 ? 0.224 0.805 5.641 1 95.62 92 PHE B CA 1
ATOM 1645 C C . PHE B 1 92 ? 1.274 1.476 4.762 1 95.62 92 PHE B C 1
ATOM 1647 O O . PHE B 1 92 ? 2.426 1.637 5.176 1 95.62 92 PHE B O 1
ATOM 1654 N N . SER B 1 93 ? 0.945 1.743 3.559 1 97.31 93 SER B N 1
ATOM 1655 C CA . SER B 1 93 ? 1.854 2.451 2.664 1 97.31 93 SER B CA 1
ATOM 1656 C C . SER B 1 93 ? 1.172 3.654 2.021 1 97.31 93 SER B C 1
ATOM 1658 O O . SER B 1 93 ? -0.057 3.703 1.932 1 97.31 93 SER B O 1
ATOM 1660 N N . VAL B 1 94 ? 1.929 4.645 1.657 1 98.38 94 VAL B N 1
ATOM 1661 C CA . VAL B 1 94 ? 1.445 5.863 1.016 1 98.38 94 VAL B CA 1
ATOM 1662 C C . VAL B 1 94 ? 2.293 6.172 -0.217 1 98.38 94 VAL B C 1
ATOM 1664 O O . VAL B 1 94 ? 3.523 6.207 -0.14 1 98.38 94 VAL B O 1
ATOM 1667 N N . LEU B 1 95 ? 1.651 6.352 -1.333 1 98.62 95 LEU B N 1
ATOM 1668 C CA . LEU B 1 95 ? 2.301 6.742 -2.58 1 98.62 95 LEU B CA 1
ATOM 1669 C C . LEU B 1 95 ? 2.217 8.25 -2.785 1 98.62 95 LEU B C 1
ATOM 1671 O O . LEU B 1 95 ? 1.133 8.836 -2.705 1 98.62 95 LEU B O 1
ATOM 1675 N N . PHE B 1 96 ? 3.355 8.875 -3.039 1 98.88 96 PHE B N 1
ATOM 1676 C CA . PHE B 1 96 ? 3.461 10.281 -3.412 1 98.88 96 PHE B CA 1
ATOM 1677 C C . PHE B 1 96 ? 3.988 10.422 -4.836 1 98.88 96 PHE B C 1
ATOM 1679 O O . PHE B 1 96 ? 5.047 9.883 -5.168 1 98.88 96 PHE B O 1
ATOM 1686 N N . LYS B 1 97 ? 3.264 11.125 -5.645 1 98.81 97 LYS B N 1
ATOM 1687 C CA . LYS B 1 97 ? 3.738 11.438 -6.988 1 98.81 97 LYS B CA 1
ATOM 1688 C C . LYS B 1 97 ? 4.074 12.914 -7.129 1 98.81 97 LYS B C 1
ATOM 1690 O O . LYS B 1 97 ? 3.377 13.773 -6.574 1 98.81 97 LYS B O 1
ATOM 1695 N N . PHE B 1 98 ? 5.117 13.164 -7.879 1 98.88 98 PHE B N 1
ATOM 1696 C CA . PHE B 1 98 ? 5.672 14.508 -7.945 1 98.88 98 PHE B CA 1
ATOM 1697 C C . PHE B 1 98 ? 5.617 15.055 -9.367 1 98.88 98 PHE B C 1
ATOM 1699 O O . PHE B 1 98 ? 5.781 14.297 -10.328 1 98.88 98 PHE B O 1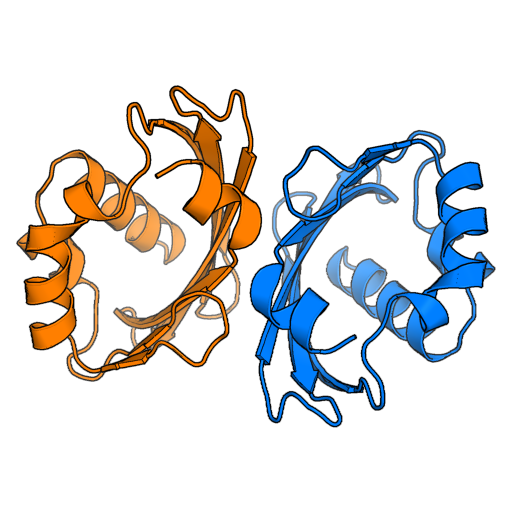
ATOM 1706 N N . VAL B 1 99 ? 5.379 16.266 -9.43 1 98.56 99 VAL B N 1
ATOM 1707 C CA . VAL B 1 99 ? 5.59 17.062 -10.633 1 98.56 99 VAL B CA 1
ATOM 1708 C C . VAL B 1 99 ? 6.352 18.344 -10.273 1 98.56 99 VAL B C 1
ATOM 1710 O O . VAL B 1 99 ? 5.98 19.047 -9.344 1 98.56 99 VAL B O 1
ATOM 1713 N N . ASP B 1 100 ? 7.543 18.484 -10.906 1 97 100 ASP B N 1
ATOM 1714 C CA . ASP B 1 100 ? 8.398 19.641 -10.672 1 97 100 ASP B CA 1
ATOM 1715 C C . ASP B 1 100 ? 8.734 19.781 -9.188 1 97 100 ASP B C 1
ATOM 1717 O O . ASP B 1 100 ? 8.648 20.875 -8.625 1 97 100 ASP B O 1
ATOM 1721 N N . GLY B 1 101 ? 8.914 18.734 -8.578 1 97.5 101 GLY B N 1
ATOM 1722 C CA . GLY B 1 101 ? 9.43 18.719 -7.223 1 97.5 101 GLY B CA 1
ATOM 1723 C C . GLY B 1 101 ? 8.352 18.875 -6.172 1 97.5 101 GLY B C 1
ATOM 1724 O O . GLY B 1 101 ? 8.641 18.875 -4.973 1 97.5 101 GLY B O 1
ATOM 1725 N N . LYS B 1 102 ? 7.105 18.922 -6.582 1 98.69 102 LYS B N 1
ATOM 1726 C CA . LYS B 1 102 ? 5.988 19.047 -5.648 1 98.69 102 LYS B CA 1
ATOM 1727 C C . LYS B 1 102 ? 5.027 17.875 -5.785 1 98.69 102 LYS B C 1
ATOM 1729 O O . LYS B 1 102 ? 4.934 17.266 -6.852 1 98.69 102 LYS B O 1
ATOM 1734 N N . ILE B 1 103 ? 4.348 17.578 -4.781 1 98.88 103 ILE B N 1
ATOM 1735 C CA . ILE B 1 103 ? 3.455 16.422 -4.75 1 98.88 103 ILE B CA 1
ATOM 1736 C C . ILE B 1 103 ? 2.135 16.766 -5.434 1 98.88 103 ILE B C 1
ATOM 1738 O O . ILE B 1 103 ? 1.469 17.734 -5.051 1 98.88 103 ILE B O 1
ATOM 1742 N N . TYR B 1 104 ? 1.754 15.961 -6.441 1 98.81 104 TYR B N 1
ATOM 1743 C CA . TYR B 1 104 ? 0.481 16.234 -7.098 1 98.81 104 TYR B CA 1
ATOM 1744 C C . TYR B 1 104 ? -0.531 15.133 -6.809 1 98.81 104 TYR B C 1
ATOM 1746 O O . TYR B 1 104 ? -1.727 15.297 -7.062 1 98.81 104 TYR B O 1
ATOM 1754 N N . GLU B 1 105 ? -0.103 14.031 -6.301 1 98.5 105 GLU B N 1
ATOM 1755 C CA . GLU B 1 105 ? -0.968 12.938 -5.883 1 98.5 105 GLU B CA 1
ATOM 1756 C C . GLU B 1 105 ? -0.431 12.258 -4.629 1 98.5 105 GLU B C 1
ATOM 1758 O O . GLU B 1 105 ? 0.767 11.984 -4.527 1 98.5 105 GLU B O 1
ATOM 1763 N N . GLU B 1 106 ? -1.214 12.102 -3.602 1 98.56 106 GLU B N 1
ATOM 1764 C CA . GLU B 1 106 ? -0.994 11.273 -2.42 1 98.56 106 GLU B CA 1
ATOM 1765 C C . GLU B 1 106 ? -2.064 10.188 -2.297 1 98.56 106 GLU B C 1
ATOM 1767 O O . GLU B 1 106 ? -3.258 10.492 -2.234 1 98.56 106 GLU B O 1
ATOM 1772 N N . ARG B 1 107 ? -1.683 8.977 -2.359 1 97.69 107 ARG B N 1
ATOM 1773 C CA . ARG B 1 107 ? -2.604 7.844 -2.322 1 97.69 107 ARG B CA 1
ATOM 1774 C C . ARG B 1 107 ? -2.268 6.902 -1.17 1 97.69 107 ARG B C 1
ATOM 1776 O O . ARG B 1 107 ? -1.125 6.461 -1.038 1 97.69 107 ARG B O 1
ATOM 1783 N N . TRP B 1 108 ? -3.26 6.586 -0.367 1 96.62 108 TRP B N 1
ATOM 1784 C CA . TRP B 1 108 ? -3.061 5.73 0.799 1 96.62 108 TRP B CA 1
ATOM 1785 C C . TRP B 1 108 ? -3.51 4.305 0.511 1 96.62 108 TRP B C 1
ATOM 1787 O O . TRP B 1 108 ? -4.562 4.086 -0.096 1 96.62 108 TRP B O 1
ATOM 1797 N N . PHE B 1 109 ? -2.717 3.395 0.857 1 95.75 109 PHE B N 1
ATOM 1798 C CA . PHE B 1 109 ? -3.057 1.978 0.867 1 95.75 109 PHE B CA 1
ATOM 1799 C C . PHE B 1 109 ? -3.174 1.459 2.295 1 95.75 109 PHE B C 1
ATOM 1801 O O . PHE B 1 109 ? -2.164 1.178 2.943 1 95.75 109 PHE B O 1
ATOM 1808 N N . VAL B 1 110 ? -4.402 1.247 2.746 1 93.5 110 VAL B N 1
ATOM 1809 C CA . VAL B 1 110 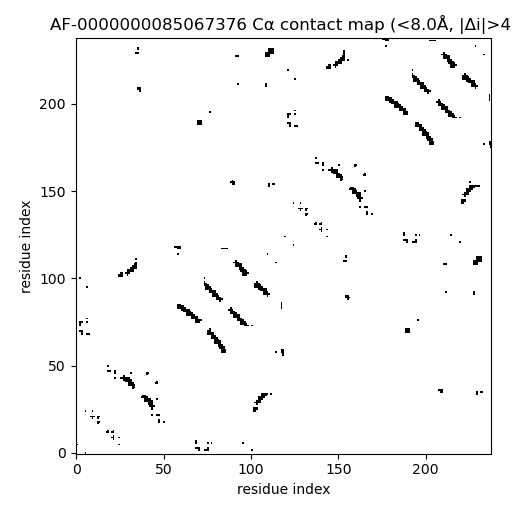? -4.707 0.944 4.141 1 93.5 110 VAL B CA 1
ATOM 1810 C C . VAL B 1 110 ? -5.688 -0.226 4.215 1 93.5 110 VAL B C 1
ATOM 1812 O O . VAL B 1 110 ? -6.598 -0.334 3.391 1 93.5 110 VAL B O 1
ATOM 1815 N N . ASP B 1 111 ? -5.434 -1.106 5.219 1 93.25 111 ASP B N 1
ATOM 1816 C CA . ASP B 1 111 ? -6.465 -2.082 5.562 1 93.25 111 ASP B CA 1
ATOM 1817 C C . ASP B 1 111 ? -7.668 -1.403 6.207 1 93.25 111 ASP B C 1
ATOM 1819 O O . ASP B 1 111 ? -7.695 -1.198 7.422 1 93.25 111 ASP B O 1
ATOM 1823 N N . THR B 1 112 ? -8.68 -1.211 5.43 1 91.69 112 THR B N 1
ATOM 1824 C CA . THR B 1 112 ? -9.781 -0.36 5.871 1 91.69 112 THR B CA 1
ATOM 1825 C C . THR B 1 112 ? -10.625 -1.066 6.93 1 91.69 112 THR B C 1
ATOM 1827 O O . THR B 1 112 ? -11.172 -0.421 7.824 1 91.69 112 THR B O 1
ATOM 1830 N N . GLU B 1 113 ? -10.734 -2.371 6.836 1 91.75 113 GLU B N 1
ATOM 1831 C CA . GLU B 1 113 ? -11.461 -3.096 7.871 1 91.75 113 GLU B CA 1
ATOM 1832 C C . GLU B 1 113 ? -10.781 -2.947 9.227 1 91.75 113 GLU B C 1
ATOM 1834 O O . GLU B 1 113 ? -11.445 -2.664 10.234 1 91.75 113 GLU B O 1
ATOM 1839 N N . GLN B 1 114 ? -9.516 -3.121 9.273 1 91.88 114 GLN B N 1
ATOM 1840 C CA . GLN B 1 114 ? -8.773 -2.992 10.523 1 91.88 114 GLN B CA 1
ATOM 1841 C C . GLN B 1 114 ? -8.805 -1.556 11.039 1 91.88 114 GLN B C 1
ATOM 1843 O O . GLN B 1 114 ? -8.969 -1.323 12.234 1 91.88 114 GLN B O 1
ATOM 1848 N N . TRP B 1 115 ? -8.625 -0.615 10.141 1 91.44 115 TRP B N 1
ATOM 1849 C CA . TRP B 1 115 ? -8.602 0.796 10.516 1 91.44 115 TRP B CA 1
ATOM 1850 C C . TRP B 1 115 ? -9.914 1.21 11.172 1 91.44 115 TRP B C 1
ATOM 1852 O O . TRP B 1 115 ? -9.914 1.81 12.25 1 91.44 115 TRP B O 1
ATOM 1862 N N . LYS B 1 116 ? -11.008 0.815 10.555 1 91.38 116 LYS B N 1
ATOM 1863 C CA . LYS B 1 116 ? -12.32 1.159 11.078 1 91.38 116 LYS B CA 1
ATOM 1864 C C . LYS B 1 116 ? -12.547 0.53 12.453 1 91.38 116 LYS B C 1
ATOM 1866 O O . LYS B 1 116 ? -13.078 1.175 13.359 1 91.38 116 LYS B O 1
ATOM 1871 N N . ALA B 1 117 ? -12.156 -0.695 12.547 1 92.44 117 ALA B N 1
ATOM 1872 C CA . ALA B 1 117 ? -12.336 -1.413 13.805 1 92.44 117 ALA B CA 1
ATOM 1873 C C . ALA B 1 117 ? -11.508 -0.784 14.914 1 92.44 117 ALA B C 1
ATOM 1875 O O . ALA B 1 117 ? -11.812 -0.953 16.094 1 92.44 117 ALA B O 1
ATOM 1876 N N . ALA B 1 118 ? -10.43 -0.08 14.492 1 92.69 118 ALA B N 1
ATOM 1877 C CA . ALA B 1 118 ? -9.508 0.503 15.461 1 92.69 118 ALA B CA 1
ATOM 1878 C C . ALA B 1 118 ? -10 1.871 15.93 1 92.69 118 ALA B C 1
ATOM 1880 O O . ALA B 1 118 ? -9.477 2.424 16.906 1 92.69 118 ALA B O 1
ATOM 1881 N N . LEU B 1 119 ? -10.906 2.506 15.195 1 91.25 119 LEU B N 1
ATOM 1882 C CA . LEU B 1 119 ? -11.414 3.828 15.539 1 91.25 119 LEU B CA 1
ATOM 1883 C C . LEU B 1 119 ? -12.398 3.746 16.703 1 91.25 119 LEU B C 1
ATOM 1885 O O . LEU B 1 119 ? -12.359 4.578 17.609 1 91.25 119 LEU B O 1
#

Secondary structure (DSSP, 8-state):
--HHHHHHHHHHHHHHT-HHHHHTTEEEEEEEEETTTTEEEESHHHHHHHHTTGGGGSPTT-EEEEEEEEE-SSEEEEEEEEE-SS-S-EEEEEEEEEETTEEEEEEEE--HHHHHHH-/--HHHHHHHHHHHHHHT-HHHHHTTEEEEEEEEETTTTEEEESHHHHHHHHTTGGGGSPTT-EEEEEEEEE-SSEEEEEEEEE-SS-S-EEEEEEEEEETTEEEEEEEE--HHHHHHH-

Foldseek 3Di:
DDLQVLVVVLVVCLVVVNLVSNLVQADQFAWEAEPVRPDIDTGSVRVSVVSVCVVVQAFAAKDWPDWGWDDDDQKIKIWTWIAHPVRRIDIWMWIFGHDPRGTRYIYIGDPVVVSVVRD/DDLQVLVVVLVVCLVVVNLVSNLVQADQFAWEAEPVRPDIDTGSVRVSVVSVCVVVQAFAAKDWPDWGWDDDDQKIKIWTWIAHPVRRIDIWMWIFGHDPRGTRYIYIGDPVVVSVVRD

Sequence (238 aa):
MSLADTVQRGWEAVAAGDFDKLVADYVEEMVFIMPGQTDILEGRTAFRSALDSLGDLLPLGFEITDLRQIEGDNEVVSIVAWKSEKVSGSQFSVLFKFVDGKIYEERWFVDTEQWKAALMSLADTVQRGWEAVAAGDFDKLVADYVEEMVFIMPGQTDILEGRTAFRSALDSLGDLLPLGFEITDLRQIEGDNEVVSIVAWKSEKVSGSQFSVLFKFVDGKIYEERWFVDTEQWKAAL

pLDDT: mean 95.58, std 5.25, range [68.56, 98.94]

Radius of gyration: 17.85 Å; Cα contacts (8 Å, |Δi|>4): 487; chains: 2; bounding box: 38×50×38 Å